Protein 3FNN (pdb70)

Sequence (227 aa):
EQVKLSVELIACSSFTPPADVEWSTDVEGAEALVEFAGRACYETFDKPNPRTASNAAYLRHIMEVGHTALLEHANATMYIRGISRSATHELVRHRHFSFSQLSQSEVVVPTLIDEDPQLRELFMHAMDESRFAFNELLNALEEKRKKQARQAARAVLPNATESRIVVSGNFRTWRHFIGMRASEHADVEIREVAVECLRKLQVAAPTVFGDFEIETLADGSQMATSP

InterPro domains:
  IPR003669 Thymidylate synthase ThyX [MF_01408] (7-238)
  IPR003669 Thymidylate synthase ThyX [PF02511] (30-225)
  IPR003669 Thymidylate synthase ThyX [PS51331] (7-233)
  IPR003669 Thymidylate synthase ThyX [PTHR34934] (28-231)
  IPR003669 Thymidylate synthase ThyX [TIGR02170] (29-230)
  IPR003669 Thymidylate synthase ThyX [cd20175] (28-220)
  IPR036098 Thymidylate synthase ThyX superfamily [G3DSA:3.30.70.3180] (137-250)
  IPR036098 Thymidylate synthase ThyX superfamily [SSF69796] (24-235)

CATH classification: 3.30.70.3180 (+2 more: 6.10.140.450, 6.10.140.440)

Foldseek 3Di:
DEDAKDKDWDDKFFDDDDPPQQADAPDTGLLVQLLVLVCVVVVCRPPPDPQCRHSLSVLLVCVVVVVCVSQQVIKIKMKMWLAFQVLVVVVVVLPQKDKDKDPAQYFHDDVVQVVDPVSVVVVVVVQVVLVVQLVVQLVVCVVPPNVVSNVVSCVSHDRGHMMIMMMMGTLSSLVVQLAVALAPPHDQRNNQVSVVVLVVVCVVPVSSSVQWDWDQDPVRGIGIHGD

B-factor: mean 47.68, std 13.96, range [21.96, 96.73]

Nearest PDB structures (foldseek):
  3fnn-assembly1_A  TM=1.004E+00  e=8.655E-49  Corynebacterium glutamicum
  2gq2-assembly1_D  TM=9.808E-01  e=3.100E-36  Mycobacterium tuberculosis H37Rv
  2gq2-assembly1_A  TM=9.613E-01  e=2.823E-35  Mycobacterium tuberculosis H37Rv
  2gq2-assembly1_B  TM=9.723E-01  e=2.571E-34  Mycobacterium tuberculosis H37Rv
  2gq2-assembly1_C  TM=9.669E-01  e=1.819E-33  Mycobacterium tuberculosis H37Rv

Secondary structure (DSSP, 8-st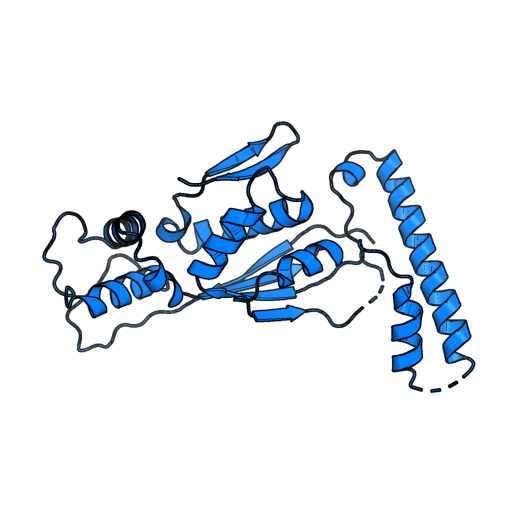ate):
-B---EEEEEEE------TTS----S--THHHHHHHHHHHHHT-SS---STT-SHHHHHHHHHHTT--GGGGG-EEEEEEEEEEHHHHHHHTT-TTSEEEE-----B---HHHHTSHHHHHHHHHHHHHHHHHHHHHHHHHHH---HHHHHHHGGG--TTBEEEEEEEEEHHHHHHHHHHHSSTTS-HHHHHHHHHHHHHHHHH-HHHHTT-EEEE-TTS-EEEE--

Structure (mmCIF, N/CA/C/O backbone):
data_3FNN
#
_entry.id   3FNN
#
_cell.length_a   95.806
_cell.length_b   95.806
_cell.length_c   64.637
_cell.angle_alpha   90.00
_cell.angle_beta   90.00
_cell.angle_gamma   90.00
#
_symmetry.space_group_name_H-M   'P 42 2 2'
#
loop_
_entity.id
_entity.type
_entity.pdbx_description
1 polymer 'Thymidylate synthase thyX'
2 non-polymer 'FLAVIN-ADENINE DINUCLEOTIDE'
3 water water
#
loop_
_atom_site.group_PDB
_atom_site.id
_atom_site.type_symbol
_atom_site.label_atom_id
_atom_site.label_alt_id
_atom_site.label_comp_id
_atom_site.label_asym_id
_atom_site.label_entity_id
_atom_site.label_seq_id
_atom_site.pdbx_PDB_ins_code
_atom_site.Cartn_x
_atom_site.Cartn_y
_atom_site.Cartn_z
_atom_site.occupancy
_atom_site.B_iso_or_equiv
_atom_site.auth_seq_id
_atom_site.auth_comp_id
_atom_site.auth_asym_id
_atom_site.auth_atom_id
_atom_site.pdbx_PDB_model_num
ATOM 1 N N . GLU A 1 9 ? 12.655 -0.058 13.621 1.00 46.35 3 GLU A N 1
ATOM 2 C CA . GLU A 1 9 ? 13.207 0.643 14.839 1.00 46.42 3 GLU A CA 1
ATOM 3 C C . GLU A 1 9 ? 14.353 1.620 14.542 1.00 44.30 3 GLU A C 1
ATOM 4 O O . GLU A 1 9 ? 15.390 1.250 13.971 1.00 44.19 3 GLU A O 1
ATOM 10 N N . GLN A 1 10 ? 14.167 2.860 14.968 1.00 42.58 4 GLN A N 1
ATOM 11 C CA . GLN A 1 10 ? 15.130 3.916 14.705 1.00 40.83 4 GLN A CA 1
ATOM 12 C C . GLN A 1 10 ? 16.285 3.914 15.715 1.00 40.45 4 GLN A C 1
ATOM 13 O O . GLN A 1 10 ? 16.055 3.873 16.928 1.00 40.17 4 GLN A O 1
ATOM 19 N N . VAL A 1 11 ? 17.519 3.930 15.196 1.00 39.41 5 VAL A N 1
ATOM 20 C CA . VAL A 1 11 ? 18.745 4.036 16.011 1.00 39.03 5 VAL A CA 1
ATOM 21 C C . VAL A 1 11 ? 19.551 5.277 15.606 1.00 39.00 5 VAL A C 1
ATOM 22 O O . VAL A 1 11 ? 19.418 5.780 14.493 1.00 38.54 5 VAL A O 1
ATOM 26 N N . LYS A 1 12 ? 20.335 5.791 16.545 1.00 39.42 6 LYS A N 1
ATOM 27 C CA . LYS A 1 12 ? 21.194 6.950 16.331 1.00 39.46 6 LYS A CA 1
ATOM 28 C C . LYS A 1 12 ? 22.655 6.501 16.261 1.00 38.49 6 LYS A C 1
ATOM 29 O O . LYS A 1 12 ? 23.027 5.438 16.789 1.00 37.62 6 LYS A O 1
ATOM 35 N N . LEU A 1 13 ? 23.469 7.346 15.644 1.00 37.23 7 LEU A N 1
ATOM 36 C CA . LEU A 1 13 ? 24.895 7.158 15.574 1.00 37.00 7 LEU A CA 1
ATOM 37 C C . LEU A 1 13 ? 25.549 6.950 16.942 1.00 36.84 7 LEU A C 1
ATOM 38 O O . LEU A 1 13 ? 25.296 7.677 17.874 1.00 36.79 7 LEU A O 1
ATOM 43 N N . SER A 1 14 ? 26.424 5.964 17.021 1.00 37.14 8 SER A N 1
ATOM 44 C CA . SER A 1 14 ? 27.252 5.750 18.181 1.00 37.80 8 SER A CA 1
ATOM 45 C C . SER A 1 14 ? 28.680 5.429 17.707 1.00 38.41 8 SER A C 1
ATOM 46 O O . SER A 1 14 ? 28.904 4.442 16.968 1.00 38.23 8 SER A O 1
ATOM 49 N N . VAL A 1 15 ? 29.634 6.254 18.140 1.00 38.84 9 VAL A N 1
ATOM 50 C CA . VAL A 1 15 ? 31.050 6.017 17.919 1.00 39.18 9 VAL A CA 1
ATOM 51 C C . VAL A 1 15 ? 31.784 5.789 19.251 1.00 40.64 9 VAL A C 1
ATOM 52 O O . VAL A 1 15 ? 31.754 6.641 20.167 1.00 41.55 9 VAL A O 1
ATOM 56 N N . GLU A 1 16 ? 32.481 4.669 19.341 1.00 40.54 10 GLU A N 1
ATOM 57 C CA . GLU A 1 16 ? 33.190 4.308 20.549 1.00 41.19 10 GLU A CA 1
ATOM 58 C C . GLU A 1 16 ? 34.652 3.977 20.159 1.00 40.59 10 GLU A C 1
ATO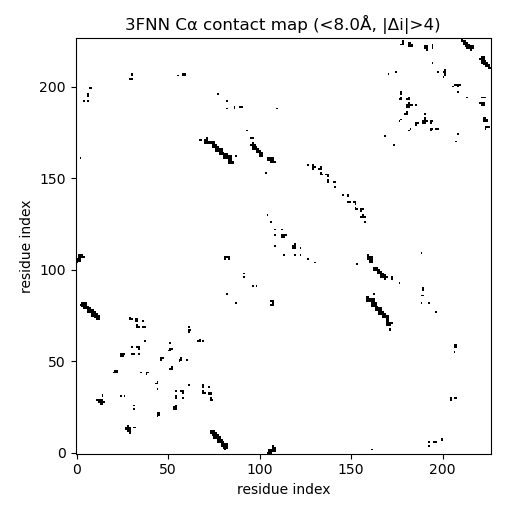M 59 O O . GLU A 1 16 ? 34.902 3.218 19.199 1.00 38.73 10 GLU A O 1
ATOM 65 N N . LEU A 1 17 ? 35.603 4.587 20.878 1.00 40.12 11 LEU A N 1
ATOM 66 C CA . LEU A 1 17 ? 37.031 4.321 20.696 1.00 39.47 11 LEU A CA 1
ATOM 67 C C . LEU A 1 17 ? 37.376 3.091 21.522 1.00 39.45 11 LEU A C 1
ATOM 68 O O . LEU A 1 17 ? 37.391 3.132 22.761 1.00 40.63 11 LEU A O 1
ATOM 73 N N . ILE A 1 18 ? 37.637 1.984 20.844 1.00 38.72 12 ILE A N 1
ATOM 74 C CA . ILE A 1 18 ? 37.854 0.714 21.503 1.00 37.02 12 ILE A CA 1
ATOM 75 C C . ILE A 1 18 ? 39.324 0.241 21.515 1.00 37.85 12 ILE A C 1
ATOM 76 O O . ILE A 1 18 ? 39.658 -0.748 22.205 1.00 37.00 12 ILE A O 1
ATOM 81 N N . ALA A 1 19 ? 40.192 0.928 20.764 1.00 36.97 13 ALA A N 1
ATOM 82 C CA . ALA A 1 19 ? 41.628 0.571 20.734 1.00 37.93 13 ALA A CA 1
ATOM 83 C C . ALA A 1 19 ? 42.541 1.713 20.360 1.00 38.94 13 ALA A C 1
ATOM 84 O O . ALA A 1 19 ? 42.199 2.618 19.601 1.00 36.60 13 ALA A O 1
ATOM 86 N N . CYS A 1 20 ? 43.732 1.641 20.914 1.00 43.01 14 CYS A N 1
ATOM 87 C CA . CYS A 1 20 ? 44.688 2.702 20.790 1.00 43.96 14 CYS A CA 1
ATOM 88 C C . CYS A 1 20 ? 46.072 2.118 20.960 1.00 43.51 14 CYS A C 1
ATOM 89 O O . CYS A 1 20 ? 46.217 0.970 21.386 1.00 44.01 14 CYS A O 1
ATOM 92 N N . SER A 1 21 ? 47.097 2.897 20.653 1.00 43.98 15 SER A N 1
ATOM 93 C CA . SER A 1 21 ? 48.472 2.392 20.771 1.00 44.15 15 SER A CA 1
ATOM 94 C C . SER A 1 21 ? 48.971 2.525 22.212 1.00 44.84 15 SER A C 1
ATOM 95 O O . SER A 1 21 ? 48.809 3.568 22.835 1.00 43.77 15 SER A O 1
ATOM 98 N N . SER A 1 22 ? 49.574 1.462 22.736 1.00 46.45 16 SER A N 1
ATOM 99 C CA . SER A 1 22 ? 50.302 1.555 23.995 1.00 48.10 16 SER A CA 1
ATOM 100 C C . SER A 1 22 ? 51.790 1.521 23.686 1.00 48.66 16 SER A C 1
ATOM 101 O O . SER A 1 22 ? 52.266 0.617 22.996 1.00 48.94 16 SER A O 1
ATOM 104 N N . PHE A 1 23 ? 52.512 2.501 24.220 1.00 49.07 17 PHE A N 1
ATOM 105 C CA . PHE A 1 23 ? 53.930 2.672 23.982 1.00 49.22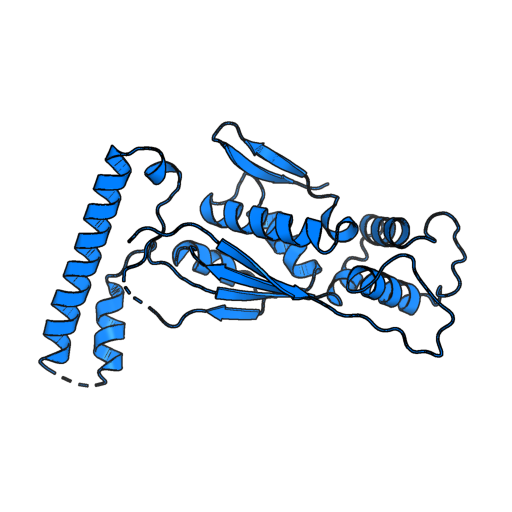 17 PHE A CA 1
ATOM 106 C C . PHE A 1 23 ? 54.807 2.341 25.198 1.00 49.96 17 PHE A C 1
ATOM 107 O O . PHE A 1 23 ? 54.564 2.842 26.306 1.00 49.73 17 PHE A O 1
ATOM 115 N N . THR A 1 24 ? 55.843 1.528 24.976 1.00 50.13 18 THR A N 1
ATOM 116 C CA . THR A 1 24 ? 56.949 1.422 25.922 1.00 50.48 18 THR A CA 1
ATOM 117 C C . THR A 1 24 ? 58.342 1.486 25.253 1.00 50.09 18 THR A C 1
ATOM 118 O O . THR A 1 24 ? 58.664 0.668 24.392 1.00 48.89 18 THR A O 1
ATOM 122 N N . PRO A 1 25 ? 59.183 2.454 25.692 1.00 50.34 19 PRO A N 1
ATOM 123 C CA . PRO A 1 25 ? 60.514 2.695 25.120 1.00 50.73 19 PRO A CA 1
ATOM 124 C C . PRO A 1 25 ? 61.450 1.530 25.390 1.00 51.37 19 PRO A C 1
ATOM 125 O O . PRO A 1 25 ? 61.286 0.847 26.400 1.00 51.12 19 PRO A O 1
ATOM 129 N N . PRO A 1 26 ? 62.433 1.295 24.502 1.00 52.12 20 PRO A N 1
ATOM 130 C CA . PRO A 1 26 ? 63.458 0.351 24.922 1.00 53.27 20 PRO A CA 1
ATOM 131 C C . PRO A 1 26 ? 64.234 0.975 26.094 1.00 54.64 20 PRO A C 1
ATOM 132 O O . PRO A 1 26 ? 64.549 2.179 26.063 1.00 54.20 20 PRO A O 1
ATOM 136 N N . ALA A 1 27 ? 64.515 0.162 27.111 1.00 56.58 21 ALA A N 1
ATOM 137 C CA . ALA A 1 27 ? 65.187 0.611 28.340 1.00 58.85 21 ALA A CA 1
ATOM 138 C C . ALA A 1 27 ? 66.537 1.273 28.072 1.00 60.04 21 ALA A C 1
ATOM 139 O O . ALA A 1 27 ? 66.949 2.177 28.809 1.00 60.35 21 ALA A O 1
ATOM 141 N N . ASP A 1 28 ? 67.210 0.819 27.012 1.00 61.54 22 ASP A N 1
ATOM 142 C CA . ASP A 1 28 ? 68.580 1.242 26.704 1.00 63.17 22 ASP A CA 1
ATOM 143 C C . ASP A 1 28 ? 68.662 2.517 25.855 1.00 64.14 22 ASP A C 1
ATOM 144 O O . ASP A 1 28 ? 69.718 2.813 25.271 1.00 64.81 22 ASP A O 1
ATOM 149 N N . VAL A 1 29 ? 67.555 3.259 25.782 1.00 64.89 23 VAL A N 1
ATOM 150 C CA . VAL A 1 29 ? 67.519 4.535 25.053 1.00 65.72 23 VAL A CA 1
ATOM 151 C C . VAL A 1 29 ? 67.382 5.682 26.057 1.00 66.5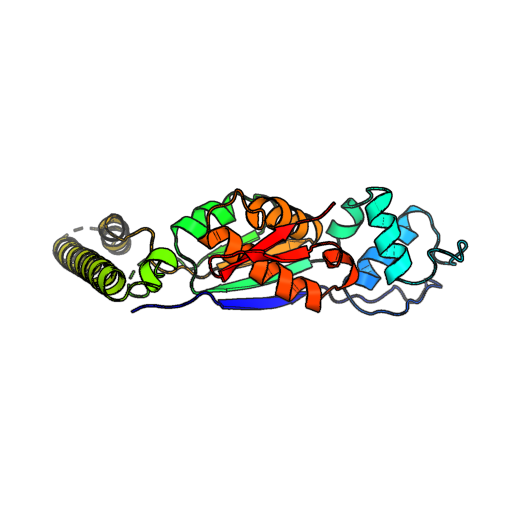4 23 VAL A C 1
ATOM 152 O O . VAL A 1 29 ? 66.398 5.743 26.806 1.00 66.67 23 VAL A O 1
ATOM 156 N N . GLU A 1 30 ? 68.378 6.571 26.082 1.00 67.24 24 GLU A N 1
ATOM 157 C CA . GLU A 1 30 ? 68.360 7.732 26.978 1.00 67.70 24 GLU A CA 1
ATOM 158 C C . GLU A 1 30 ? 67.391 8.809 26.463 1.00 67.36 24 GLU A C 1
ATOM 159 O O . GLU A 1 30 ? 67.794 9.806 25.836 1.00 67.30 24 GLU A O 1
ATOM 165 N N . TRP A 1 31 ? 66.106 8.576 26.737 1.00 66.98 25 TRP A N 1
ATOM 166 C CA . TRP A 1 31 ? 65.017 9.459 26.328 1.00 66.46 25 TRP A CA 1
ATOM 167 C C . TRP A 1 31 ? 63.777 9.227 27.198 1.00 66.75 25 TRP A C 1
ATOM 168 O O . TRP A 1 31 ? 63.437 8.089 27.546 1.00 66.61 25 TRP A O 1
ATOM 179 N N . SER A 1 32 ? 63.118 10.328 27.549 1.00 67.12 26 SER A N 1
ATOM 180 C CA . SER A 1 32 ? 61.868 10.312 28.298 1.00 67.33 26 SER A CA 1
ATOM 181 C C . SER A 1 32 ? 61.044 11.484 27.794 1.00 67.25 26 SER A C 1
ATOM 182 O O . SER A 1 32 ? 61.604 12.469 27.286 1.00 67.13 26 SER A O 1
ATOM 185 N N . THR A 1 33 ? 59.721 11.380 27.917 1.00 66.94 27 THR A N 1
ATOM 186 C CA . THR A 1 33 ? 58.846 12.476 27.507 1.00 66.48 27 THR A CA 1
ATOM 187 C C . THR A 1 33 ? 57.657 12.701 28.444 1.00 66.39 27 THR A C 1
ATOM 188 O O . THR A 1 33 ? 57.300 11.834 29.264 1.00 66.09 27 THR A O 1
ATOM 192 N N . ASP A 1 34 ? 57.055 13.879 28.301 1.00 65.96 28 ASP A N 1
ATOM 193 C CA . ASP A 1 34 ? 56.017 14.361 29.205 1.00 65.70 28 ASP A CA 1
ATOM 194 C C . ASP A 1 34 ? 54.626 13.767 28.932 1.00 64.99 28 ASP A C 1
ATOM 195 O O . ASP A 1 34 ? 53.625 14.279 29.437 1.00 64.96 28 ASP A O 1
ATOM 200 N N . VAL A 1 35 ? 54.569 12.691 28.142 1.00 63.99 29 VAL A N 1
ATOM 201 C CA . VAL A 1 35 ? 53.296 12.070 27.775 1.00 62.65 29 VAL A CA 1
ATOM 202 C C . VAL A 1 35 ? 53.468 10.568 27.556 1.00 61.81 29 VAL A C 1
ATOM 203 O O . VAL A 1 35 ? 54.588 10.073 27.419 1.00 61.78 29 VAL A O 1
ATOM 207 N N . GLU A 1 36 ? 52.345 9.860 27.561 1.00 60.55 30 GLU A N 1
ATOM 208 C CA . GLU A 1 36 ? 52.297 8.420 27.438 1.00 59.59 30 GLU A CA 1
ATOM 209 C C . GLU A 1 36 ? 51.650 8.017 26.097 1.00 57.87 30 GLU A C 1
ATOM 210 O O . GLU A 1 36 ? 50.994 8.837 25.451 1.00 58.08 30 GLU A O 1
ATOM 216 N N . GLY A 1 37 ? 51.839 6.762 25.693 1.00 55.51 31 GLY A N 1
ATOM 217 C CA . GLY A 1 37 ? 51.118 6.173 24.563 1.00 53.36 31 GLY A CA 1
ATOM 218 C C . GLY A 1 37 ? 51.392 6.754 23.183 1.00 52.00 31 GLY A C 1
ATOM 219 O O . GLY A 1 37 ? 52.522 7.152 22.864 1.00 52.02 31 GLY A O 1
ATOM 220 N N . ALA A 1 38 ? 50.333 6.820 22.377 1.00 50.34 32 ALA A N 1
ATOM 221 C CA . ALA A 1 38 ? 50.406 7.149 20.951 1.00 48.61 32 ALA A CA 1
ATOM 222 C C . ALA A 1 38 ? 51.287 8.359 20.635 1.00 47.56 32 ALA A C 1
ATOM 223 O O . ALA A 1 38 ? 52.139 8.296 19.755 1.00 47.40 32 ALA A O 1
ATOM 225 N N . GLU A 1 39 ? 51.089 9.454 21.359 1.00 46.35 33 GLU A N 1
ATOM 226 C CA . GLU A 1 39 ? 51.849 10.685 21.088 1.00 45.01 33 GLU A CA 1
ATOM 227 C C . GLU A 1 39 ? 53.339 10.613 21.461 1.00 43.54 33 GLU A C 1
ATOM 228 O O . GLU A 1 39 ? 54.166 11.236 20.803 1.00 43.06 33 GLU A O 1
ATOM 234 N N . ALA A 1 40 ? 53.663 9.828 22.485 1.00 42.52 34 ALA A N 1
ATOM 235 C CA . ALA A 1 40 ? 55.054 9.479 22.838 1.00 41.45 34 ALA A CA 1
ATOM 236 C C . ALA A 1 40 ? 55.694 8.582 21.757 1.00 40.26 34 ALA A C 1
ATOM 237 O O . ALA A 1 40 ? 56.886 8.724 21.412 1.00 39.57 34 ALA A O 1
ATOM 239 N N . LEU A 1 41 ? 54.904 7.642 21.243 1.00 38.83 35 LEU A N 1
ATOM 240 C CA . LEU A 1 41 ? 55.341 6.796 20.122 1.00 37.80 35 LEU A CA 1
ATOM 241 C C . LEU A 1 41 ? 55.725 7.651 18.910 1.00 38.14 35 LEU A C 1
ATOM 242 O O . LEU A 1 41 ? 56.813 7.495 18.344 1.00 37.32 35 LEU A O 1
ATOM 247 N N . VAL A 1 42 ? 54.836 8.576 18.536 1.00 38.52 36 VAL A N 1
ATOM 248 C CA . VAL A 1 42 ? 55.071 9.421 17.382 1.00 40.05 36 VAL A CA 1
ATOM 249 C C . VAL A 1 42 ? 56.383 10.222 17.561 1.00 41.02 36 VAL A C 1
ATOM 250 O O . VAL A 1 42 ? 57.190 10.330 16.622 1.00 40.77 36 VAL A O 1
ATOM 254 N N . GLU A 1 43 ? 56.581 10.779 18.757 1.00 41.74 37 GLU A N 1
ATOM 255 C CA . GLU A 1 43 ? 57.801 11.524 19.062 1.00 42.87 37 GLU A CA 1
ATOM 256 C C . GLU A 1 43 ? 59.029 10.623 18.984 1.00 41.86 37 GLU A C 1
ATOM 257 O O . GLU A 1 43 ? 60.020 10.991 18.372 1.00 42.75 37 GLU A O 1
ATOM 263 N N . PHE A 1 44 ? 58.945 9.442 19.588 1.00 41.36 38 PHE A N 1
ATOM 264 C CA . PHE A 1 44 ? 60.005 8.454 19.501 1.00 41.92 38 PHE A CA 1
ATOM 265 C C . PHE A 1 44 ? 60.419 8.155 18.048 1.00 42.33 38 PHE A C 1
ATOM 266 O O . PHE A 1 44 ? 61.614 8.210 17.730 1.00 42.24 38 PHE A O 1
ATOM 274 N N . ALA A 1 45 ? 59.441 7.820 17.193 1.00 41.67 39 ALA A N 1
ATOM 275 C CA . ALA A 1 45 ? 59.698 7.583 15.765 1.00 41.90 39 ALA A CA 1
ATOM 276 C C . ALA A 1 45 ? 60.393 8.774 15.088 1.00 42.09 39 ALA A C 1
ATOM 277 O O . ALA A 1 45 ? 61.303 8.576 14.311 1.00 41.69 39 ALA A O 1
ATOM 279 N N . GLY A 1 46 ? 59.965 10.004 15.389 1.00 42.80 40 GLY A N 1
ATOM 280 C CA . GLY A 1 46 ? 60.670 11.213 14.900 1.00 43.76 40 GLY A CA 1
ATOM 281 C C . GLY A 1 46 ? 62.132 11.319 15.340 1.00 44.96 40 GLY A C 1
ATOM 282 O O . GLY A 1 46 ? 63.027 11.523 14.516 1.00 44.83 40 GLY A O 1
ATOM 283 N N . ARG A 1 47 ? 62.376 11.173 16.643 1.00 45.79 41 ARG A N 1
ATOM 284 C CA . ARG A 1 47 ? 63.735 11.219 17.165 1.00 47.45 41 ARG A CA 1
ATOM 285 C C . ARG A 1 47 ? 64.599 10.068 16.658 1.00 47.43 41 ARG A C 1
ATOM 286 O O . ARG A 1 47 ? 65.808 10.231 16.487 1.00 46.86 41 ARG A O 1
ATOM 294 N N . ALA A 1 48 ? 63.966 8.920 16.388 1.00 47.50 42 ALA A N 1
ATOM 295 C CA . ALA A 1 48 ? 64.673 7.766 15.832 1.00 47.52 42 ALA A CA 1
ATOM 296 C C . ALA A 1 48 ? 65.250 8.055 14.434 1.00 47.62 42 ALA A C 1
ATOM 297 O O . ALA A 1 48 ? 66.282 7.498 14.067 1.00 47.10 42 ALA A O 1
ATOM 299 N N . CYS A 1 49 ? 64.592 8.943 13.685 1.00 48.24 43 CYS A N 1
ATOM 300 C CA . CYS A 1 49 ? 65.037 9.317 12.346 1.00 50.17 43 CYS A CA 1
ATOM 301 C C . CYS A 1 49 ? 66.333 10.102 12.352 1.00 51.05 43 CYS A C 1
ATOM 302 O O . CYS A 1 49 ? 67.195 9.889 11.499 1.00 51.24 43 CYS A O 1
ATOM 305 N N . TYR A 1 50 ? 66.458 11.008 13.315 1.00 52.42 44 TYR A N 1
ATOM 306 C CA . TYR A 1 50 ? 67.561 11.953 13.346 1.00 54.16 44 TYR A CA 1
ATOM 307 C C . TYR A 1 50 ? 68.504 11.779 14.527 1.00 55.26 44 TYR A C 1
ATOM 308 O O . TYR A 1 50 ? 69.482 12.511 14.645 1.00 55.91 44 TYR A O 1
ATOM 317 N N . GLU A 1 51 ? 68.231 10.777 15.367 1.00 56.56 45 GLU A N 1
ATOM 318 C CA . GLU A 1 51 ? 69.012 10.517 16.578 1.00 57.74 45 GLU A CA 1
ATOM 319 C C . GLU A 1 51 ? 69.055 11.738 17.503 1.00 58.55 45 GLU A C 1
ATOM 320 O O . GLU A 1 51 ? 70.135 12.208 17.899 1.00 58.68 45 GLU A O 1
ATOM 326 N N . THR A 1 52 ? 67.870 12.250 17.829 1.00 59.22 46 THR A N 1
ATOM 327 C CA . THR A 1 52 ? 67.724 13.432 18.681 1.00 60.05 46 THR A CA 1
ATOM 328 C C . THR A 1 52 ? 67.071 13.059 20.022 1.00 61.20 46 THR A C 1
ATOM 329 O O . THR A 1 52 ? 66.281 13.833 20.580 1.00 61.23 46 THR A O 1
ATOM 333 N N . PHE A 1 53 ? 67.405 11.878 20.538 1.00 62.74 47 PHE A N 1
ATOM 334 C CA . PHE A 1 53 ? 66.837 11.419 21.799 1.00 65.04 47 PHE A CA 1
ATOM 335 C C . PHE A 1 53 ? 67.259 12.332 22.952 1.00 67.00 47 PHE A C 1
ATOM 336 O O . PHE A 1 53 ? 66.449 12.649 23.826 1.00 67.25 47 PHE A O 1
ATOM 344 N N . ASP A 1 54 ? 68.522 12.765 22.928 1.00 69.41 48 ASP A N 1
ATOM 345 C CA . ASP A 1 54 ? 68.951 13.956 23.666 1.00 71.65 48 ASP A CA 1
ATOM 346 C C . ASP A 1 54 ? 68.326 15.128 22.929 1.00 72.89 48 ASP A C 1
ATOM 347 O O . ASP A 1 54 ? 68.455 15.228 21.709 1.00 73.68 48 ASP A O 1
ATOM 352 N N . LYS A 1 55 ? 67.634 16.007 23.637 1.00 74.19 49 LYS A N 1
ATOM 353 C CA . LYS A 1 55 ? 66.802 16.995 22.945 1.00 75.21 49 LYS A CA 1
ATOM 354 C C . LYS A 1 55 ? 67.535 18.333 22.739 1.00 75.97 49 LYS A C 1
ATOM 355 O O . LYS A 1 55 ? 67.454 19.228 23.587 1.00 75.99 49 LYS A O 1
ATOM 361 N N . PRO A 1 56 ? 68.222 18.479 21.580 1.00 76.72 50 PRO A N 1
ATOM 362 C CA . PRO A 1 56 ? 69.188 19.564 21.373 1.00 77.33 50 PRO A CA 1
ATOM 363 C C . PRO A 1 56 ? 68.526 20.920 21.130 1.00 77.99 50 PRO A C 1
ATOM 364 O O . PRO A 1 56 ? 69.146 21.965 21.372 1.00 78.20 50 PRO A O 1
ATOM 368 N N . ASN A 1 57 ? 67.279 20.896 20.665 1.00 78.47 51 ASN A N 1
ATOM 369 C CA . ASN A 1 57 ? 66.526 22.118 20.417 1.00 79.09 51 ASN A CA 1
ATOM 370 C C . ASN A 1 57 ? 65.569 22.433 21.574 1.00 79.31 51 ASN A C 1
ATOM 371 O O . ASN A 1 57 ? 64.670 21.637 21.870 1.00 79.40 51 ASN A O 1
ATOM 376 N N . PRO A 1 58 ? 65.765 23.596 22.238 1.00 79.49 52 PRO A N 1
ATOM 377 C CA . PRO A 1 58 ? 64.925 23.957 23.389 1.00 79.43 52 PRO A CA 1
ATOM 378 C C . PRO A 1 58 ? 63.475 24.265 22.981 1.00 79.08 52 PRO A C 1
ATOM 379 O O . PRO A 1 58 ? 62.553 24.113 23.791 1.00 79.08 52 PRO A O 1
ATOM 383 N N . ARG A 1 59 ? 63.288 24.685 21.732 1.00 78.54 53 ARG A N 1
ATOM 384 C CA . ARG A 1 59 ? 61.958 24.975 21.198 1.00 78.33 53 ARG A CA 1
ATOM 385 C C . ARG A 1 59 ? 61.077 23.706 21.128 1.00 77.56 53 ARG A C 1
ATOM 386 O O . ARG A 1 59 ? 59.931 23.699 21.614 1.00 77.74 53 ARG A O 1
ATOM 394 N N . THR A 1 60 ? 61.624 22.638 20.547 1.00 76.04 54 THR A N 1
ATOM 395 C CA . THR A 1 60 ? 60.853 21.416 20.306 1.00 74.72 54 THR A CA 1
ATOM 396 C C . THR A 1 60 ? 61.228 20.271 21.263 1.00 73.82 54 THR A C 1
ATOM 397 O O . THR A 1 60 ? 61.262 19.101 20.874 1.00 73.75 54 THR A O 1
ATOM 401 N N . ALA A 1 61 ? 61.493 20.622 22.520 1.00 72.64 55 ALA A N 1
ATOM 402 C CA . ALA A 1 61 ? 61.908 19.652 23.527 1.00 71.19 55 ALA A CA 1
ATOM 403 C C . ALA A 1 61 ? 60.732 18.851 24.107 1.00 70.22 55 ALA A C 1
ATOM 404 O O . ALA A 1 61 ? 60.837 17.629 24.260 1.00 70.89 55 ALA A O 1
ATOM 406 N N . SER A 1 62 ? 59.621 19.531 24.412 1.00 68.35 56 SER A N 1
ATOM 407 C CA . SER A 1 62 ? 58.387 18.875 24.900 1.00 66.65 56 SER A CA 1
ATOM 408 C C . SER A 1 62 ? 57.632 18.121 23.781 1.00 65.14 56 SER A C 1
ATOM 409 O O . SER A 1 62 ? 57.731 18.498 22.609 1.00 64.64 56 SER A O 1
ATOM 412 N N . ASN A 1 63 ? 56.865 17.087 24.159 1.00 63.50 57 ASN A N 1
ATOM 413 C CA . ASN A 1 63 ? 56.037 16.301 23.204 1.00 61.77 57 ASN A CA 1
ATOM 414 C C . ASN A 1 63 ? 55.113 17.140 22.325 1.00 60.65 57 ASN A C 1
ATOM 415 O O . ASN A 1 63 ? 55.140 17.027 21.093 1.00 60.14 57 ASN A O 1
ATOM 420 N N . ALA A 1 64 ? 54.302 17.978 22.972 1.00 59.53 58 ALA A N 1
ATOM 421 C CA . ALA A 1 64 ? 53.324 18.814 22.290 1.00 58.73 58 ALA A CA 1
ATOM 422 C C . ALA A 1 64 ? 53.989 19.719 21.273 1.00 58.29 58 ALA A C 1
ATOM 423 O O . ALA A 1 64 ? 53.505 19.859 20.135 1.00 57.99 58 ALA A O 1
ATOM 425 N N . ALA A 1 65 ? 55.096 20.336 21.690 1.00 57.53 59 ALA A N 1
ATOM 426 C CA . ALA A 1 65 ? 55.892 21.193 20.816 1.00 56.80 59 ALA A CA 1
ATOM 427 C C . ALA A 1 65 ? 56.570 20.383 19.715 1.00 56.40 59 ALA A C 1
ATOM 428 O O . ALA A 1 65 ? 56.632 20.823 18.551 1.00 56.31 59 ALA A O 1
ATOM 430 N N . TYR A 1 66 ? 57.088 19.210 20.079 1.00 55.92 60 TYR A N 1
ATOM 431 C CA . TYR A 1 66 ? 57.713 18.325 19.094 1.00 56.34 60 TYR A CA 1
ATOM 432 C C . TYR A 1 66 ? 56.726 17.913 17.974 1.00 56.04 60 TYR A C 1
ATOM 433 O O . TYR A 1 66 ? 57.006 18.103 16.783 1.00 55.13 60 TYR A O 1
ATOM 442 N N . LEU A 1 67 ? 55.560 17.399 18.377 1.00 56.14 61 LEU A N 1
ATOM 443 C CA . LEU A 1 67 ? 54.505 16.982 17.431 1.00 56.06 61 LEU A CA 1
ATOM 444 C C . LEU A 1 67 ? 53.993 18.122 16.564 1.00 56.12 61 LEU A C 1
ATOM 445 O O . LEU A 1 67 ? 53.682 17.916 15.396 1.00 56.04 61 LEU A O 1
ATOM 450 N N . ARG A 1 68 ? 53.932 19.327 17.129 1.00 56.68 62 ARG A N 1
ATOM 451 C CA . ARG A 1 68 ? 53.472 20.514 16.397 1.00 57.27 62 ARG A CA 1
ATOM 452 C C . ARG A 1 68 ? 54.440 20.892 15.247 1.00 56.42 62 ARG A C 1
ATOM 453 O O . ARG A 1 68 ? 54.023 21.387 14.192 1.00 56.16 62 ARG A O 1
ATOM 461 N N . HIS A 1 69 ? 55.724 20.624 15.463 1.00 56.04 63 HIS A N 1
ATOM 462 C CA . HIS A 1 69 ? 56.770 20.869 14.480 1.00 55.74 63 HIS A CA 1
ATOM 463 C C . HIS A 1 69 ? 56.732 19.851 13.326 1.00 55.57 63 HIS A C 1
ATOM 464 O O . HIS A 1 69 ? 56.808 20.221 12.143 1.00 54.85 63 HIS A O 1
ATOM 471 N N . ILE A 1 70 ? 56.639 18.569 13.686 1.00 55.69 64 ILE A N 1
ATOM 472 C CA . ILE A 1 70 ? 56.365 17.475 12.736 1.00 55.36 64 ILE A CA 1
ATOM 473 C C . ILE A 1 70 ? 55.309 17.875 11.724 1.00 55.29 64 ILE A C 1
ATOM 474 O O . ILE A 1 70 ? 55.487 17.671 10.514 1.00 55.48 64 ILE A O 1
ATOM 479 N N . MET A 1 71 ? 54.233 18.475 12.222 1.00 55.48 65 MET A N 1
ATOM 480 C CA . MET A 1 71 ? 53.133 18.940 11.379 1.00 56.41 65 MET A CA 1
ATOM 481 C C . MET A 1 71 ? 53.554 19.984 10.344 1.00 56.41 65 MET A C 1
ATOM 482 O O . MET A 1 71 ? 53.279 19.827 9.149 1.00 55.66 65 MET A O 1
ATOM 487 N N . GLU A 1 72 ? 54.219 21.049 10.806 1.00 57.01 66 GLU A N 1
ATOM 488 C CA . GLU A 1 72 ? 54.553 22.175 9.922 1.00 57.57 66 GLU A CA 1
ATOM 489 C C . GLU A 1 72 ? 55.560 21.758 8.864 1.00 56.36 66 GLU A C 1
ATOM 490 O O . GLU A 1 72 ? 55.398 22.070 7.679 1.00 56.58 66 GLU A O 1
ATOM 496 N N . VAL A 1 73 ? 56.555 20.989 9.285 1.00 55.39 67 VAL A N 1
ATOM 497 C CA . VAL A 1 73 ? 57.577 20.492 8.370 1.00 54.70 67 VAL A CA 1
ATOM 498 C C . VAL A 1 73 ? 57.058 19.365 7.440 1.00 53.50 67 VAL A C 1
ATOM 499 O O . VAL A 1 73 ? 57.763 18.930 6.523 1.00 54.17 67 VAL A O 1
ATOM 503 N N . GLY A 1 74 ? 55.814 18.926 7.671 1.00 52.07 68 GLY A N 1
ATOM 504 C CA . GLY A 1 74 ? 55.122 17.955 6.800 1.00 49.50 68 GLY A CA 1
ATOM 505 C C . GLY A 1 74 ? 55.641 16.525 6.894 1.00 47.86 68 GLY A C 1
ATOM 506 O O . GLY A 1 74 ? 55.661 15.791 5.902 1.00 47.83 68 GLY A O 1
ATOM 507 N N . HIS A 1 75 ? 56.077 16.123 8.082 1.00 45.82 69 HIS A N 1
ATOM 508 C CA . HIS A 1 75 ? 56.597 14.762 8.262 1.00 43.95 69 HIS A CA 1
ATOM 509 C C . HIS A 1 75 ? 55.358 14.241 8.977 1.00 42.41 69 HIS A C 1
ATOM 510 O O . HIS A 1 75 ? 55.220 14.346 10.190 1.00 42.09 69 HIS A O 1
ATOM 517 N N . THR A 1 76 ? 54.435 13.711 8.178 1.00 41.10 70 THR A N 1
ATOM 518 C CA . THR A 1 76 ? 53.140 13.266 8.669 1.00 39.98 70 THR A CA 1
ATOM 519 C C . THR A 1 76 ? 53.256 11.734 8.657 1.00 38.52 70 THR A C 1
ATOM 520 O O . THR A 1 76 ? 52.539 11.066 9.391 1.00 38.98 70 THR A O 1
ATOM 524 N N . ALA A 1 77 ? 54.193 11.193 7.862 1.00 36.24 71 ALA A N 1
ATOM 525 C CA . ALA A 1 77 ? 54.537 9.764 7.907 1.00 34.23 71 ALA A CA 1
ATOM 526 C C . ALA A 1 77 ? 54.806 9.249 9.336 1.00 33.35 71 ALA A C 1
ATOM 527 O O . ALA A 1 77 ? 54.506 8.077 9.646 1.00 32.49 71 ALA A O 1
ATOM 529 N N . LEU A 1 78 ? 55.361 10.108 10.199 1.00 31.99 72 LEU A N 1
ATOM 530 C CA . LEU A 1 78 ? 55.526 9.764 11.622 1.00 31.82 72 LEU A CA 1
ATOM 531 C C . LEU A 1 78 ? 54.213 9.403 12.294 1.00 30.87 72 LEU A C 1
ATOM 532 O O . LEU A 1 78 ? 54.196 8.615 13.204 1.00 30.34 72 LEU A O 1
ATOM 537 N N . LEU A 1 79 ? 53.114 9.961 11.811 1.00 31.80 73 LEU A N 1
ATOM 538 C CA . LEU A 1 79 ? 51.780 9.680 12.374 1.00 32.23 73 LEU A CA 1
ATOM 539 C C . LEU A 1 79 ? 51.308 8.267 12.114 1.00 32.31 73 LEU A C 1
ATOM 540 O O . LEU A 1 79 ? 50.430 7.764 12.822 1.00 34.25 73 LEU A O 1
ATOM 545 N N . GLU A 1 80 ? 51.877 7.625 11.104 1.00 31.85 74 GLU A N 1
ATOM 546 C CA . GLU A 1 80 ? 51.487 6.251 10.739 1.00 31.31 74 GLU A CA 1
ATOM 547 C C . GLU A 1 80 ? 51.780 5.189 11.786 1.00 30.89 74 GLU A C 1
ATOM 548 O O . GLU A 1 80 ? 51.229 4.113 11.718 1.00 31.11 74 GLU A O 1
ATOM 554 N N . HIS A 1 81 ? 52.631 5.477 12.758 1.00 31.05 75 HIS A N 1
ATOM 555 C CA . HIS A 1 81 ? 52.944 4.458 13.766 1.00 32.02 75 HIS A CA 1
ATOM 556 C C . HIS A 1 81 ? 51.868 4.307 14.840 1.00 32.55 75 HIS A C 1
ATOM 557 O O . HIS A 1 81 ? 51.751 3.255 15.465 1.00 33.30 75 HIS A O 1
ATOM 564 N N . ALA A 1 82 ? 51.088 5.365 15.032 1.00 32.59 76 ALA A N 1
ATOM 565 C CA . ALA A 1 82 ? 50.024 5.372 16.014 1.00 33.38 76 ALA A CA 1
ATOM 566 C C . ALA A 1 82 ? 48.713 4.899 15.399 1.00 33.19 76 ALA A C 1
ATOM 567 O O . ALA A 1 82 ? 48.352 5.304 14.299 1.00 33.90 76 ALA A O 1
ATOM 569 N N . ASN A 1 83 ? 47.998 4.063 16.147 1.00 33.60 77 ASN A N 1
ATOM 570 C CA . ASN A 1 83 ? 46.759 3.451 15.681 1.00 33.93 77 ASN A CA 1
ATOM 571 C C . ASN A 1 83 ? 45.546 3.691 16.571 1.00 33.25 77 ASN A C 1
ATOM 572 O O . ASN A 1 83 ? 45.694 3.899 17.762 1.00 32.98 77 ASN A O 1
ATOM 577 N N . ALA A 1 84 ? 44.357 3.697 15.960 1.00 32.47 78 ALA A N 1
ATOM 578 C CA . ALA A 1 84 ? 43.063 3.849 16.663 1.00 31.70 78 ALA A CA 1
ATO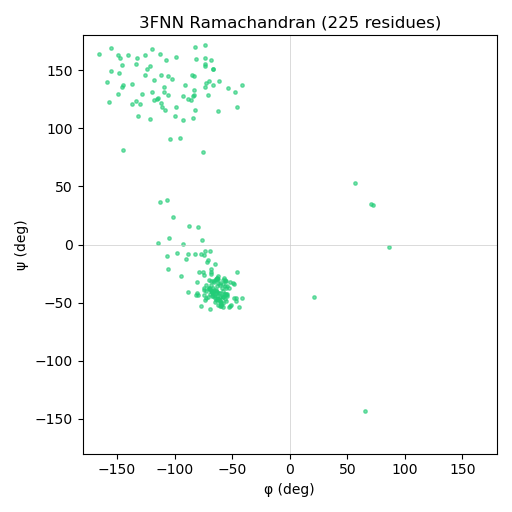M 579 C C . ALA A 1 84 ? 42.003 2.995 15.966 1.00 31.69 78 ALA A C 1
ATOM 580 O O . ALA A 1 84 ? 41.942 2.960 14.719 1.00 31.06 78 ALA A O 1
ATOM 582 N N . THR A 1 85 ? 41.196 2.313 16.778 1.00 31.45 79 THR A N 1
ATOM 583 C CA . THR A 1 85 ? 40.080 1.504 16.345 1.00 31.08 79 THR A CA 1
ATOM 584 C C . THR A 1 85 ? 38.762 2.049 16.903 1.00 32.88 79 THR A C 1
ATOM 585 O O . THR A 1 85 ? 38.612 2.219 18.142 1.00 31.69 79 THR A O 1
ATOM 589 N N . MET A 1 86 ? 37.819 2.324 15.991 1.00 32.89 80 MET A N 1
ATOM 590 C CA . MET A 1 86 ? 36.461 2.715 16.364 1.00 33.60 80 MET A CA 1
ATOM 591 C C . MET A 1 86 ? 35.496 1.600 16.137 1.00 33.48 80 MET A C 1
ATOM 592 O O . MET A 1 86 ? 35.615 0.872 15.175 1.00 34.54 80 MET A O 1
ATOM 597 N N . TYR A 1 87 ? 34.503 1.506 17.020 1.00 34.13 81 TYR A N 1
ATOM 598 C CA . TYR A 1 87 ? 33.336 0.668 16.809 1.00 33.96 81 TYR A CA 1
ATOM 599 C C . TYR A 1 87 ? 32.183 1.619 16.531 1.00 33.52 81 TYR A C 1
ATOM 600 O O . TYR A 1 87 ? 31.824 2.433 17.387 1.00 33.86 81 TYR A O 1
ATOM 609 N N . ILE A 1 88 ? 31.637 1.541 15.316 1.00 32.31 82 ILE A N 1
ATOM 610 C CA . ILE A 1 88 ? 30.598 2.457 14.886 1.00 31.32 82 ILE A CA 1
ATOM 611 C C . ILE A 1 88 ? 29.277 1.708 14.671 1.00 32.16 82 ILE A C 1
ATOM 612 O O . ILE A 1 88 ? 29.229 0.702 13.983 1.00 31.49 82 ILE A O 1
ATOM 617 N N . ARG A 1 89 ? 28.229 2.204 15.334 1.00 32.68 83 ARG A N 1
ATOM 618 C CA . ARG A 1 89 ? 26.884 1.691 15.230 1.00 33.07 83 ARG A CA 1
ATOM 619 C C . ARG A 1 89 ? 26.012 2.852 14.866 1.00 32.09 83 ARG A C 1
ATOM 620 O O . ARG A 1 89 ? 26.427 3.986 15.001 1.00 32.81 83 ARG A O 1
ATOM 628 N N . GLY A 1 90 ? 24.812 2.576 14.379 1.00 31.35 84 GLY A N 1
ATOM 629 C CA . GLY A 1 90 ? 23.881 3.639 14.039 1.00 31.12 84 GLY A CA 1
ATOM 630 C C . GLY A 1 90 ? 24.347 4.393 12.822 1.00 31.23 84 GLY A C 1
ATOM 631 O O . GLY A 1 90 ? 24.130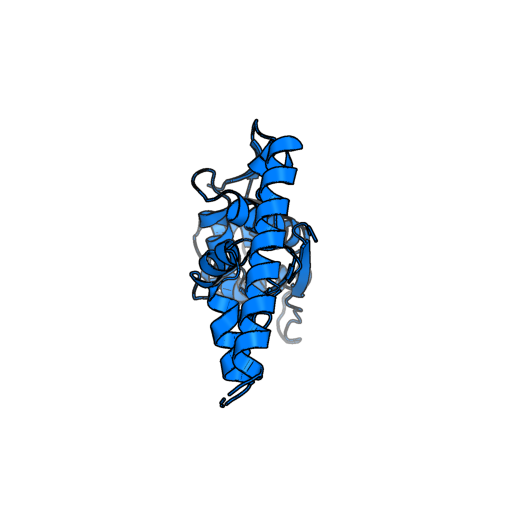 5.600 12.706 1.00 31.18 84 GLY A O 1
ATOM 632 N N . ILE A 1 91 ? 24.973 3.661 11.901 1.00 30.72 85 ILE A N 1
ATOM 633 C CA . ILE A 1 91 ? 25.451 4.237 10.638 1.00 29.67 85 ILE A CA 1
ATOM 634 C C . ILE A 1 91 ? 24.738 3.511 9.513 1.00 28.72 85 ILE A C 1
ATOM 635 O O . ILE A 1 91 ? 24.648 2.318 9.526 1.00 29.20 85 ILE A O 1
ATOM 640 N N . SER A 1 92 ? 24.180 4.235 8.567 1.00 29.39 86 SER A N 1
ATOM 641 C CA . SER A 1 92 ? 23.475 3.586 7.465 1.00 29.21 86 SER A CA 1
ATOM 642 C C . SER A 1 92 ? 24.463 2.816 6.553 1.00 30.89 86 SER A C 1
ATOM 643 O O . SER A 1 92 ? 25.701 3.063 6.592 1.00 29.95 86 SER A O 1
ATOM 646 N N . ARG A 1 93 ? 23.925 1.846 5.809 1.00 30.57 87 ARG A N 1
ATOM 647 C CA . ARG A 1 93 ? 24.656 1.190 4.746 1.00 32.25 87 ARG A CA 1
ATOM 648 C C . ARG A 1 93 ? 25.197 2.149 3.700 1.00 32.98 87 ARG A C 1
ATOM 649 O O . ARG A 1 93 ? 26.283 1.921 3.184 1.00 32.91 87 ARG A O 1
ATOM 657 N N . SER A 1 94 ? 24.467 3.221 3.373 1.00 33.40 88 SER A N 1
ATOM 658 C CA . SER A 1 94 ? 24.993 4.154 2.369 1.00 34.06 88 SER A CA 1
ATOM 659 C C . SER A 1 94 ? 26.208 4.925 2.873 1.00 33.21 88 SER A C 1
ATOM 660 O O . SER A 1 94 ? 27.120 5.201 2.099 1.00 34.45 88 SER A O 1
ATOM 663 N N . ALA A 1 95 ? 26.230 5.257 4.161 1.00 32.08 89 ALA A N 1
ATOM 664 C CA . ALA A 1 95 ? 27.363 5.968 4.752 1.00 31.44 89 ALA A CA 1
ATOM 665 C C . ALA A 1 95 ? 28.552 5.020 4.931 1.00 31.74 89 ALA A C 1
ATOM 666 O O . ALA A 1 95 ? 29.704 5.397 4.711 1.00 31.64 89 ALA A O 1
ATOM 668 N N . THR A 1 96 ? 28.266 3.787 5.329 1.00 31.45 90 THR A N 1
ATOM 669 C CA . THR A 1 96 ? 29.276 2.747 5.322 1.00 33.23 90 THR A CA 1
ATOM 670 C C . THR A 1 96 ? 29.900 2.488 3.935 1.00 32.86 90 THR A C 1
ATOM 671 O O . THR A 1 96 ? 31.100 2.323 3.854 1.00 34.13 90 THR A O 1
ATOM 675 N N . HIS A 1 97 ? 29.105 2.504 2.859 1.00 32.66 91 HIS A N 1
ATOM 676 C CA . HIS A 1 97 ? 29.658 2.434 1.495 1.00 34.17 91 HIS A CA 1
ATOM 677 C C . HIS A 1 97 ? 30.686 3.547 1.224 1.00 33.61 91 HIS A C 1
ATOM 678 O O . HIS A 1 97 ? 31.668 3.310 0.556 1.00 33.45 91 HIS A O 1
ATOM 685 N N . GLU A 1 98 ? 30.440 4.754 1.761 1.00 34.51 92 GLU A N 1
ATOM 686 C CA . GLU A 1 98 ? 31.358 5.898 1.614 1.00 34.33 92 GLU A CA 1
ATOM 687 C C . GLU A 1 98 ? 32.603 5.701 2.476 1.00 33.67 92 GLU A C 1
ATOM 688 O O . GLU A 1 98 ? 33.723 6.006 2.077 1.00 33.11 92 GLU A O 1
ATOM 694 N N . LEU A 1 99 ? 32.386 5.172 3.670 1.00 32.77 93 LEU A N 1
ATOM 695 C CA . LEU A 1 99 ? 33.458 4.979 4.618 1.00 31.54 93 LEU A CA 1
ATOM 696 C C . LEU A 1 99 ? 34.474 3.966 4.089 1.00 30.14 93 LEU A C 1
ATOM 697 O O . LEU A 1 99 ? 35.667 4.198 4.169 1.00 28.48 93 LEU A O 1
ATOM 702 N N . VAL A 1 100 ? 33.990 2.844 3.553 1.00 30.35 94 VAL A N 1
ATOM 703 C CA . VAL A 1 100 ? 34.912 1.814 3.038 1.00 30.86 94 VAL A CA 1
ATOM 704 C C . VAL A 1 100 ? 35.682 2.217 1.749 1.00 31.00 94 VAL A C 1
ATOM 705 O O . VAL A 1 100 ? 36.607 1.508 1.319 1.00 31.74 94 VAL A O 1
ATOM 709 N N . ARG A 1 101 ? 35.351 3.376 1.180 1.00 30.45 95 ARG A N 1
ATOM 710 C CA . ARG A 1 101 ? 36.087 3.895 0.012 1.00 30.53 95 ARG A CA 1
ATOM 711 C C . ARG A 1 101 ? 37.469 4.344 0.416 1.00 30.58 95 ARG A C 1
ATOM 712 O O . ARG A 1 101 ? 38.306 4.584 -0.445 1.00 29.81 95 ARG A O 1
ATOM 720 N N . HIS A 1 102 ? 37.701 4.464 1.732 1.00 30.03 96 HIS A N 1
ATOM 721 C CA . HIS A 1 102 ? 39.004 4.912 2.246 1.00 29.91 96 HIS A CA 1
ATOM 722 C C . HIS A 1 102 ? 39.813 3.700 2.512 1.00 29.10 96 HIS A C 1
ATOM 723 O O . HIS A 1 102 ? 39.522 2.940 3.456 1.00 28.99 96 HIS A O 1
ATOM 730 N N . ARG A 1 103 ? 40.807 3.491 1.645 1.00 28.42 97 ARG A N 1
ATOM 731 C CA . ARG A 1 103 ? 41.404 2.179 1.409 1.00 28.48 97 ARG A CA 1
ATOM 732 C C . ARG A 1 103 ? 42.566 1.841 2.337 1.00 28.14 97 ARG A C 1
ATOM 733 O O . ARG A 1 103 ? 43.070 0.717 2.341 1.00 27.51 97 ARG A O 1
ATOM 741 N N . HIS A 1 104 ? 43.005 2.814 3.120 1.00 28.75 98 HIS A N 1
ATOM 742 C CA . HIS A 1 104 ? 44.011 2.538 4.134 1.00 28.18 98 HIS A CA 1
ATOM 743 C C . HIS A 1 104 ? 43.445 2.189 5.503 1.00 28.59 98 HIS A C 1
ATOM 744 O O . HIS A 1 104 ? 44.208 1.954 6.421 1.00 29.52 98 HIS A O 1
ATOM 751 N N . PHE A 1 105 ? 42.110 2.157 5.647 1.00 28.17 99 PHE A N 1
ATOM 752 C CA . PHE A 1 105 ? 41.504 1.569 6.851 1.00 27.33 99 PHE A CA 1
ATOM 753 C C . PHE A 1 105 ? 41.445 0.035 6.712 1.00 27.43 99 PHE A C 1
ATOM 754 O O . PHE A 1 105 ? 41.507 -0.508 5.598 1.00 27.55 99 PHE A O 1
ATOM 762 N N . SER A 1 106 ? 41.320 -0.639 7.853 1.00 27.34 100 SER A N 1
ATOM 763 C CA . SER A 1 106 ? 40.858 -2.019 7.952 1.00 27.15 100 SER A CA 1
ATOM 764 C C . SER A 1 106 ? 39.459 -2.070 8.576 1.00 27.25 100 SER A C 1
ATOM 765 O O . SER A 1 106 ? 39.198 -1.383 9.553 1.00 27.14 100 SER A O 1
ATOM 768 N N . PHE A 1 107 ? 38.572 -2.881 8.003 1.00 27.22 101 PHE A N 1
ATOM 769 C CA . PHE A 1 107 ? 37.156 -2.929 8.422 1.00 27.18 101 PHE A CA 1
ATOM 770 C C . PHE A 1 107 ? 36.746 -4.326 8.762 1.00 28.37 101 PHE A C 1
ATOM 771 O O . PHE A 1 107 ? 37.256 -5.308 8.175 1.00 27.31 101 PHE A O 1
ATOM 779 N N . SER A 1 108 ? 35.863 -4.404 9.753 1.00 28.42 102 SER A N 1
ATOM 780 C CA . SER A 1 108 ? 35.051 -5.576 9.979 1.00 29.95 102 SER A CA 1
ATOM 781 C C . SER A 1 108 ? 33.626 -5.059 10.154 1.00 30.17 102 SER A C 1
ATOM 782 O O . SER A 1 108 ? 33.315 -4.387 11.136 1.00 28.83 102 SER A O 1
ATOM 785 N N . GLN A 1 109 ? 32.795 -5.362 9.162 1.00 31.87 103 GLN A N 1
ATOM 786 C CA . GLN A 1 109 ? 31.410 -4.951 9.105 1.00 33.90 103 GLN A CA 1
ATOM 787 C C . GLN A 1 109 ? 30.464 -6.082 9.488 1.00 35.21 103 GLN A C 1
ATOM 788 O O . GLN A 1 109 ? 30.690 -7.243 9.123 1.00 34.67 103 GLN A O 1
ATOM 794 N N . LEU A 1 110 ? 29.394 -5.724 10.202 1.00 37.45 104 LEU A N 1
ATOM 795 C CA . LEU A 1 110 ? 28.244 -6.598 10.422 1.00 39.79 104 LEU A CA 1
ATOM 796 C C . LEU A 1 110 ? 27.776 -7.287 9.125 1.00 41.48 104 LEU A C 1
ATOM 797 O O . LEU A 1 110 ? 27.380 -6.626 8.155 1.00 41.28 104 LEU A O 1
ATOM 802 N N . SER A 1 111 ? 27.824 -8.610 9.106 1.00 43.41 105 SER A N 1
ATOM 803 C CA . SER A 1 111 ? 27.375 -9.353 7.942 1.00 46.63 105 SER A CA 1
ATOM 804 C C . SER A 1 111 ? 25.873 -9.140 7.654 1.00 47.99 105 SER A C 1
ATOM 805 O O . SER A 1 111 ? 25.045 -9.507 8.486 1.00 48.46 105 SER A O 1
ATOM 808 N N . GLN A 1 112 ? 25.537 -8.511 6.513 1.00 49.93 106 GLN A N 1
ATOM 809 C CA . GLN A 1 112 ? 24.114 -8.263 6.112 1.00 51.31 106 GLN A CA 1
ATOM 810 C C . GLN A 1 112 ? 23.549 -9.488 5.405 1.00 51.55 106 GLN A C 1
ATOM 811 O O . GLN A 1 112 ? 22.761 -10.236 5.984 1.00 52.70 106 GLN A O 1
ATOM 817 N N . SER A 1 120 ? 13.834 -4.655 11.812 1.00 49.69 114 SER A N 1
ATOM 818 C CA . SER A 1 120 ? 14.999 -3.996 11.217 1.00 49.45 114 SER A CA 1
ATOM 819 C C . SER A 1 120 ? 15.328 -2.639 11.843 1.00 48.12 114 SER A C 1
ATOM 820 O O . SER A 1 120 ? 14.484 -1.735 11.852 1.00 48.53 114 SER A O 1
ATOM 823 N N . GLU A 1 121 ? 16.552 -2.509 12.358 1.00 45.48 115 GLU A N 1
ATOM 824 C CA . GLU A 1 121 ? 17.081 -1.221 12.786 1.00 44.02 115 GLU A CA 1
ATOM 825 C C . GLU A 1 121 ? 17.448 -0.315 11.618 1.00 41.54 115 GLU A C 1
ATOM 826 O O . GLU A 1 121 ? 18.017 -0.759 10.625 1.00 41.37 115 GLU A O 1
ATOM 832 N N . VAL A 1 122 ? 17.063 0.948 11.725 1.00 38.89 116 VAL A N 1
ATOM 833 C CA . VAL A 1 122 ? 17.248 1.899 10.633 1.00 37.39 116 VAL A CA 1
ATOM 834 C C . VAL A 1 122 ? 17.838 3.240 11.120 1.00 36.04 116 VAL A C 1
ATOM 835 O O . VAL A 1 122 ? 17.745 3.597 12.290 1.00 35.04 116 VAL A O 1
ATOM 839 N N . VAL A 1 123 ? 18.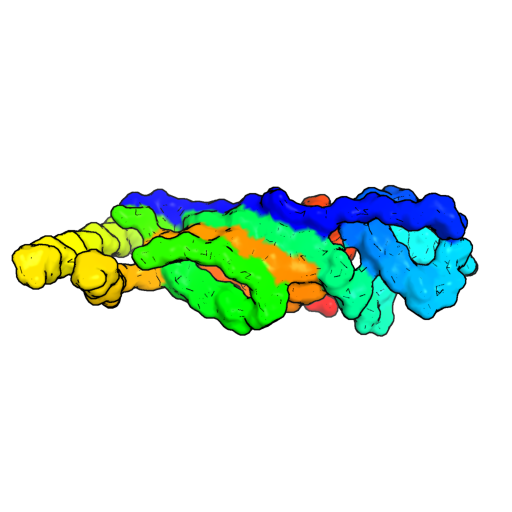489 3.936 10.208 1.00 35.14 117 VAL A N 1
ATOM 840 C CA . VAL A 1 123 ? 19.055 5.252 10.473 1.00 34.38 117 VAL A CA 1
ATOM 841 C C . VAL A 1 123 ? 18.276 6.278 9.664 1.00 34.23 117 VAL A C 1
ATOM 842 O O . VAL A 1 123 ? 18.156 6.158 8.444 1.00 33.53 117 VAL A O 1
ATOM 846 N N . VAL A 1 124 ? 17.692 7.248 10.368 1.00 34.63 118 VAL A N 1
ATOM 847 C CA . VAL A 1 124 ? 16.901 8.313 9.737 1.00 34.04 118 VAL A CA 1
ATOM 848 C C . VAL A 1 124 ? 17.797 9.515 9.453 1.00 33.97 118 VAL A C 1
ATOM 849 O O . VAL A 1 124 ? 18.488 9.980 10.347 1.00 34.10 118 VAL A O 1
ATOM 853 N N . PRO A 1 125 ? 17.801 10.016 8.201 1.00 34.69 119 PRO A N 1
ATOM 854 C CA . PRO A 1 125 ? 18.612 11.210 7.942 1.00 35.68 119 PRO A CA 1
ATOM 855 C C . PRO A 1 125 ? 18.093 12.378 8.804 1.00 37.01 119 PRO A C 1
ATOM 856 O O . PRO A 1 125 ? 16.874 12.554 8.948 1.00 37.25 119 PRO A O 1
ATOM 860 N N . THR A 1 126 ? 19.006 13.174 9.342 1.00 38.57 120 THR A N 1
ATOM 861 C CA . THR A 1 126 ? 18.651 14.166 10.373 1.00 40.36 120 THR A CA 1
ATOM 862 C C . THR A 1 126 ? 17.670 15.213 9.847 1.00 40.15 120 THR A C 1
ATOM 863 O O . THR A 1 126 ? 16.809 15.675 10.563 1.00 40.30 120 THR A O 1
ATOM 867 N N . LEU A 1 127 ? 17.782 15.538 8.568 1.00 41.04 121 LEU A N 1
ATOM 868 C CA . LEU A 1 127 ? 16.864 16.455 7.898 1.00 41.58 121 LEU A CA 1
ATOM 869 C C . LEU A 1 127 ? 15.438 15.906 7.877 1.00 41.10 121 LEU A C 1
ATOM 870 O O . LEU A 1 127 ? 14.475 16.661 7.840 1.00 40.65 121 LEU A O 1
ATOM 875 N N . ILE A 1 128 ? 15.308 14.583 7.884 1.00 41.23 122 ILE A N 1
ATOM 876 C CA . ILE A 1 128 ? 13.990 13.944 7.957 1.00 40.53 122 ILE A CA 1
ATOM 877 C C . ILE A 1 128 ? 13.600 13.756 9.433 1.00 40.79 122 ILE A C 1
ATOM 878 O O . ILE A 1 128 ? 12.448 14.000 9.822 1.00 39.95 122 ILE A O 1
ATOM 883 N N . ASP A 1 129 ? 14.573 13.360 10.254 1.00 40.66 123 ASP A N 1
ATOM 884 C CA . ASP A 1 129 ? 14.346 13.193 11.694 1.00 41.56 123 ASP A CA 1
ATOM 885 C C . ASP A 1 129 ? 13.790 14.465 12.398 1.00 42.80 123 ASP A C 1
ATOM 886 O O . ASP A 1 129 ? 13.042 14.367 13.378 1.00 43.46 123 ASP A O 1
ATOM 891 N N . GLU A 1 130 ? 14.165 15.635 11.893 1.00 43.81 124 GLU A N 1
ATOM 892 C CA . GLU A 1 130 ? 13.774 16.925 12.470 1.00 45.44 124 GLU A CA 1
ATOM 893 C C . GLU A 1 130 ? 12.344 17.393 12.187 1.00 45.42 124 GLU A C 1
ATOM 894 O O . GLU A 1 130 ? 11.900 18.379 12.750 1.00 46.15 124 GLU A O 1
ATOM 900 N N . ASP A 1 131 ? 11.648 16.676 11.317 1.00 46.13 125 ASP A N 1
ATOM 901 C CA . ASP A 1 131 ? 10.279 16.936 10.957 1.00 46.63 125 ASP A CA 1
ATOM 902 C C . ASP A 1 131 ? 9.460 15.695 11.282 1.00 46.81 125 ASP A C 1
ATOM 903 O O . ASP A 1 131 ? 9.580 14.688 10.601 1.00 46.61 125 ASP A O 1
ATOM 908 N N . PRO A 1 132 ? 8.619 15.761 12.330 1.00 47.24 126 PRO A N 1
ATOM 909 C CA . PRO A 1 132 ? 7.815 14.633 12.762 1.00 47.10 126 PRO A CA 1
ATOM 910 C C . PRO A 1 132 ? 6.990 14.025 11.632 1.00 47.24 126 PRO A C 1
ATOM 911 O O . PRO A 1 132 ? 6.850 12.818 11.561 1.00 46.90 126 PRO A O 1
ATOM 915 N N . GLN A 1 133 ? 6.470 14.855 10.746 1.00 47.73 127 GLN A N 1
ATOM 916 C CA . GLN A 1 133 ? 5.599 14.356 9.690 1.00 48.66 127 GLN A CA 1
ATOM 917 C C . GLN A 1 133 ? 6.386 13.621 8.581 1.00 47.75 127 GLN A C 1
ATOM 918 O O . GLN A 1 133 ? 5.923 12.616 8.032 1.00 47.45 127 GLN A O 1
ATOM 924 N N . LEU A 1 134 ? 7.575 14.126 8.265 1.00 46.75 128 LEU A N 1
ATOM 925 C CA . LEU A 1 134 ? 8.468 13.425 7.350 1.00 46.28 128 LEU A CA 1
ATOM 926 C C . LEU A 1 134 ? 8.973 12.125 7.971 1.00 45.18 128 LEU A C 1
ATOM 927 O O . LEU A 1 134 ? 9.041 11.103 7.302 1.00 44.62 128 LEU A O 1
ATOM 932 N N . ARG A 1 135 ? 9.300 12.176 9.256 1.00 44.72 129 ARG A N 1
ATOM 933 C CA . ARG A 1 135 ? 9.774 11.011 9.962 1.00 44.93 129 ARG A CA 1
ATOM 934 C C . ARG A 1 135 ? 8.785 9.868 9.892 1.00 45.21 129 ARG A C 1
ATOM 935 O O . ARG A 1 135 ? 9.193 8.728 9.713 1.00 44.55 129 ARG A O 1
ATOM 943 N N . GLU A 1 136 ? 7.487 10.172 10.053 1.00 45.65 130 GLU A N 1
ATOM 944 C CA . GLU A 1 136 ? 6.447 9.139 10.038 1.00 47.03 130 GLU A CA 1
ATOM 945 C C . GLU A 1 136 ? 6.369 8.543 8.653 1.00 45.34 130 GLU A C 1
ATOM 946 O O . GLU A 1 136 ? 6.262 7.341 8.506 1.00 46.08 130 GLU A O 1
ATOM 952 N N . LEU A 1 137 ? 6.400 9.408 7.648 1.00 44.81 131 LEU A N 1
ATOM 953 C CA . LEU A 1 137 ? 6.408 9.026 6.240 1.00 44.86 131 LEU A CA 1
ATOM 954 C C . LEU A 1 137 ? 7.614 8.115 5.947 1.00 44.10 131 LEU A C 1
ATOM 955 O O . LEU A 1 137 ? 7.460 7.092 5.278 1.00 44.77 131 LEU A O 1
ATOM 960 N N . PHE A 1 138 ? 8.796 8.495 6.453 1.00 42.65 132 PHE A N 1
ATOM 961 C CA . PHE A 1 138 ? 10.030 7.702 6.303 1.00 41.82 132 PHE A CA 1
ATOM 962 C C . PHE A 1 138 ? 9.895 6.325 6.932 1.00 41.59 132 PHE A C 1
ATOM 963 O O . PHE A 1 138 ? 10.211 5.328 6.304 1.00 41.25 132 PHE A O 1
ATOM 971 N N . MET A 1 139 ? 9.408 6.279 8.170 1.00 41.84 133 MET A N 1
ATOM 972 C CA . MET A 1 139 ? 9.296 5.031 8.905 1.00 42.64 133 MET A CA 1
ATOM 973 C C . MET A 1 139 ? 8.243 4.112 8.322 1.00 43.23 133 MET A C 1
ATOM 974 O O . MET A 1 139 ? 8.411 2.891 8.379 1.00 43.49 133 MET A O 1
ATOM 979 N N . HIS A 1 140 ? 7.185 4.682 7.732 1.00 44.24 134 HIS A N 1
ATOM 980 C CA . HIS A 1 140 ? 6.194 3.872 7.017 1.00 45.85 134 HIS A CA 1
ATOM 981 C C . HIS A 1 140 ? 6.841 3.232 5.783 1.00 45.05 134 HIS A C 1
ATOM 982 O O . HIS A 1 140 ? 6.556 2.075 5.469 1.00 45.65 134 HIS A O 1
ATOM 989 N N . ALA A 1 141 ? 7.711 3.973 5.087 1.00 43.65 135 ALA A N 1
ATOM 990 C CA . ALA A 1 141 ? 8.468 3.393 3.990 1.00 42.57 135 ALA A CA 1
ATOM 991 C C . ALA A 1 141 ? 9.434 2.281 4.446 1.00 42.01 135 ALA A C 1
ATOM 992 O O . ALA A 1 141 ? 9.690 1.322 3.704 1.00 41.88 135 ALA A O 1
ATOM 994 N N . MET A 1 142 ? 9.928 2.388 5.677 1.00 41.14 136 MET A N 1
ATOM 995 C CA . MET A 1 142 ? 10.826 1.377 6.258 1.00 40.82 136 MET A CA 1
ATOM 996 C C . MET A 1 142 ? 10.083 0.078 6.618 1.00 41.73 136 MET A C 1
ATOM 997 O O . MET A 1 142 ? 10.569 -1.023 6.336 1.00 40.54 136 MET A O 1
ATOM 1002 N N . ASP A 1 143 ? 8.925 0.224 7.277 1.00 42.98 137 ASP A N 1
ATOM 1003 C CA . ASP A 1 143 ? 8.019 -0.906 7.538 1.00 44.37 137 ASP A CA 1
ATOM 1004 C C . ASP A 1 143 ? 7.648 -1.616 6.238 1.00 44.72 137 ASP A C 1
ATOM 1005 O O . ASP A 1 143 ? 7.682 -2.844 6.164 1.00 44.75 137 ASP A O 1
ATOM 1010 N N . GLU A 1 144 ? 7.342 -0.835 5.206 1.00 45.38 138 GLU A N 1
ATOM 1011 C CA . GLU A 1 144 ? 6.972 -1.378 3.900 1.00 46.47 138 GLU A CA 1
ATOM 1012 C C . GLU A 1 144 ? 8.105 -2.234 3.327 1.00 46.28 138 GLU A C 1
ATOM 1013 O O . GLU A 1 144 ? 7.888 -3.389 2.944 1.00 46.61 138 GLU A O 1
ATOM 1019 N N . SER A 1 145 ? 9.324 -1.695 3.320 1.00 46.46 139 SER A N 1
ATOM 1020 C CA . SER A 1 145 ? 10.518 -2.455 2.902 1.00 47.08 139 SER A CA 1
ATOM 1021 C C . SER A 1 145 ? 10.675 -3.753 3.666 1.00 47.25 139 SER A C 1
ATOM 1022 O O . SER A 1 145 ? 11.049 -4.779 3.103 1.00 46.92 139 SER A O 1
ATOM 1025 N N . ARG A 1 146 ? 10.448 -3.682 4.969 1.00 48.20 140 ARG A N 1
ATOM 1026 C CA . ARG A 1 146 ? 10.570 -4.851 5.807 1.00 49.59 140 ARG A CA 1
ATOM 1027 C C . ARG A 1 146 ? 9.452 -5.863 5.542 1.00 49.47 140 ARG A C 1
ATOM 1028 O O . ARG A 1 146 ? 9.705 -7.060 5.583 1.00 49.87 140 ARG A O 1
ATOM 1036 N N . PHE A 1 147 ? 8.230 -5.389 5.279 1.00 49.99 141 PHE A N 1
ATOM 1037 C CA . PHE A 1 147 ? 7.118 -6.294 4.942 1.00 50.75 141 PHE A CA 1
ATOM 1038 C C . PHE A 1 147 ? 7.439 -7.021 3.640 1.00 50.21 141 PHE A C 1
ATOM 1039 O O . PHE A 1 147 ? 7.251 -8.225 3.533 1.00 50.28 141 PHE A O 1
ATOM 1047 N N . ALA A 1 148 ? 7.936 -6.275 2.657 1.00 49.57 142 ALA A N 1
ATOM 1048 C CA . ALA A 1 148 ? 8.311 -6.834 1.364 1.00 48.22 142 ALA A CA 1
ATOM 1049 C C . ALA A 1 148 ? 9.460 -7.850 1.460 1.00 47.73 142 ALA A C 1
ATOM 1050 O O . ALA A 1 148 ? 9.490 -8.835 0.712 1.00 46.71 142 ALA A O 1
ATOM 1052 N N . PHE A 1 149 ? 10.407 -7.592 2.369 1.00 46.82 143 PHE A N 1
ATOM 1053 C CA . PHE A 1 149 ? 11.534 -8.487 2.610 1.00 46.29 143 PHE A CA 1
ATOM 1054 C C . PHE A 1 149 ? 11.053 -9.842 3.116 1.00 47.09 143 PHE A C 1
ATOM 1055 O O . PHE A 1 149 ? 11.422 -10.868 2.569 1.00 46.37 143 PHE A O 1
ATOM 1063 N N . ASN A 1 150 ? 10.225 -9.825 4.163 1.00 48.35 144 ASN A N 1
ATOM 1064 C CA . ASN A 1 150 ? 9.663 -11.038 4.743 1.00 49.96 144 ASN A CA 1
ATOM 1065 C C . ASN A 1 150 ? 8.744 -11.793 3.774 1.00 50.97 144 ASN A C 1
ATOM 1066 O O . ASN A 1 150 ? 8.890 -12.995 3.606 1.00 51.48 144 ASN A O 1
ATOM 1071 N N . GLU A 1 151 ? 7.821 -11.081 3.134 1.00 52.01 145 GLU A N 1
ATOM 1072 C CA . GLU A 1 151 ? 6.940 -11.670 2.134 1.00 54.04 145 GLU A CA 1
ATOM 1073 C C . GLU A 1 151 ? 7.698 -12.342 0.988 1.00 54.39 145 GLU A C 1
ATOM 1074 O O . GLU A 1 151 ? 7.199 -13.304 0.424 1.00 55.46 145 GLU A O 1
ATOM 1080 N N . LEU A 1 152 ? 8.889 -11.835 0.646 1.00 55.20 146 LEU A N 1
ATOM 1081 C CA . LEU A 1 152 ? 9.755 -12.446 -0.376 1.00 55.57 146 LEU A CA 1
ATOM 1082 C C . LEU A 1 152 ? 10.568 -13.625 0.143 1.00 56.62 146 LEU A C 1
ATOM 1083 O O . LEU A 1 152 ? 10.758 -14.620 -0.569 1.00 56.73 146 LEU A O 1
ATOM 1088 N N . LEU A 1 153 ? 11.100 -13.485 1.353 1.00 57.75 147 LEU A N 1
ATOM 1089 C CA . LEU A 1 153 ? 11.956 -14.508 1.941 1.00 59.33 147 LEU A CA 1
ATOM 1090 C C . LEU A 1 153 ? 11.141 -15.777 2.226 1.00 60.55 147 LEU A C 1
ATOM 1091 O O . LEU A 1 153 ? 11.627 -16.885 2.029 1.00 60.50 147 LEU A O 1
ATOM 1096 N N . ASN A 1 154 ? 9.892 -15.590 2.657 1.00 61.87 148 ASN A N 1
ATOM 1097 C CA . ASN A 1 154 ? 8.963 -16.694 2.875 1.00 63.51 148 ASN A CA 1
ATOM 1098 C C . ASN A 1 154 ? 8.496 -17.364 1.581 1.00 64.47 148 ASN A C 1
ATOM 1099 O O . ASN A 1 154 ? 8.348 -18.588 1.527 1.00 64.81 148 ASN A O 1
ATOM 1104 N N . ALA A 1 155 ? 8.267 -16.562 0.543 1.00 65.56 149 ALA A N 1
ATOM 1105 C CA . ALA A 1 155 ? 7.973 -17.098 -0.781 1.00 66.24 149 ALA A CA 1
ATOM 1106 C C . ALA A 1 155 ? 9.137 -17.939 -1.290 1.00 66.87 149 ALA A C 1
ATOM 1107 O O . ALA A 1 155 ? 8.928 -19.016 -1.828 1.00 67.29 149 ALA A O 1
ATOM 1109 N N . LEU A 1 156 ? 10.361 -17.465 -1.082 1.00 67.82 150 LEU A N 1
ATOM 1110 C CA . LEU A 1 156 ? 11.554 -18.181 -1.536 1.00 68.85 150 LEU A CA 1
ATOM 1111 C C . LEU A 1 156 ? 11.828 -19.481 -0.776 1.00 70.30 150 LEU A C 1
ATOM 1112 O O . LEU A 1 156 ? 11.942 -20.541 -1.393 1.00 70.42 150 LEU A O 1
ATOM 1117 N N . GLU A 1 157 ? 11.938 -19.397 0.552 1.00 72.17 151 GLU A N 1
ATOM 1118 C CA . GLU A 1 157 ? 12.290 -20.559 1.392 1.00 74.36 151 GLU A CA 1
ATOM 1119 C C . GLU A 1 157 ? 11.305 -21.719 1.216 1.00 75.60 151 GLU A C 1
ATOM 1120 O O . GLU A 1 157 ? 11.676 -22.896 1.347 1.00 75.54 151 GLU A O 1
ATOM 1126 N N . GLU A 1 158 ? 10.053 -21.369 0.921 1.00 77.04 152 GLU A N 1
ATOM 1127 C CA . GLU A 1 158 ? 9.036 -22.336 0.529 1.00 78.36 152 GLU A CA 1
ATOM 1128 C C . GLU A 1 158 ? 9.601 -23.348 -0.498 1.00 79.18 152 GLU A C 1
ATOM 1129 O O . GLU A 1 158 ? 9.544 -24.563 -0.273 1.00 79.48 152 GLU A O 1
ATOM 1135 N N . LYS A 1 159 ? 10.173 -22.844 -1.595 1.00 79.94 153 LYS A N 1
ATOM 1136 C CA . LYS A 1 159 ? 10.910 -23.687 -2.545 1.00 80.46 153 LYS A CA 1
ATOM 1137 C C . LYS A 1 159 ? 12.423 -23.555 -2.343 1.00 80.58 153 LYS A C 1
ATOM 1138 O O . LYS A 1 159 ? 13.209 -24.349 -2.865 1.00 80.60 153 LYS A O 1
ATOM 1144 N N . ARG A 1 169 ? 22.348 -22.275 0.265 1.00 82.11 163 ARG A N 1
ATOM 1145 C CA . ARG A 1 169 ? 21.082 -22.576 -0.414 1.00 82.26 163 ARG A CA 1
ATOM 1146 C C . ARG A 1 169 ? 19.874 -21.824 0.180 1.00 81.65 163 ARG A C 1
ATOM 1147 O O . ARG A 1 169 ? 19.056 -21.277 -0.567 1.00 81.73 163 ARG A O 1
ATOM 1155 N N . LYS A 1 170 ? 19.762 -21.806 1.511 1.00 80.70 164 LYS A N 1
ATOM 1156 C CA . LYS A 1 170 ? 18.792 -20.926 2.195 1.00 80.07 164 LYS A CA 1
ATOM 1157 C C . LYS A 1 170 ? 19.494 -19.646 2.697 1.00 78.85 164 LYS A C 1
ATOM 1158 O O . LYS A 1 170 ? 18.857 -18.703 3.184 1.00 78.77 164 LYS A O 1
ATOM 1164 N N . LYS A 1 171 ? 20.817 -19.644 2.575 1.00 77.38 165 LYS A N 1
ATOM 1165 C CA . LYS A 1 171 ? 21.606 -18.427 2.651 1.00 76.13 165 LYS A CA 1
ATOM 1166 C C . LYS A 1 171 ? 21.403 -17.662 1.342 1.00 74.44 165 LYS A C 1
ATOM 1167 O O . LYS A 1 171 ? 21.537 -16.433 1.297 1.00 74.46 165 LYS A O 1
ATOM 1173 N N . GLN A 1 172 ? 21.074 -18.402 0.283 1.00 72.16 166 GLN A N 1
ATOM 1174 C CA . GLN A 1 172 ? 20.795 -17.802 -1.018 1.00 70.16 166 GLN A CA 1
ATOM 1175 C C . GLN A 1 172 ? 19.441 -17.070 -1.079 1.00 67.68 166 GLN A C 1
ATOM 1176 O O . GLN A 1 172 ? 19.335 -16.049 -1.740 1.00 67.08 166 GLN A O 1
ATOM 1182 N N . ALA A 1 173 ? 18.430 -17.586 -0.379 1.00 65.34 167 ALA A N 1
ATOM 1183 C CA . ALA A 1 173 ? 17.110 -16.929 -0.305 1.00 63.41 167 ALA A CA 1
ATOM 1184 C C . ALA A 1 173 ? 17.112 -15.610 0.497 1.00 62.17 167 ALA A C 1
ATOM 1185 O O . ALA A 1 173 ? 16.420 -14.641 0.135 1.00 61.38 167 ALA A O 1
ATOM 1187 N N . ARG A 1 174 ? 17.878 -15.582 1.587 1.00 60.49 168 ARG A N 1
ATOM 1188 C CA . ARG A 1 174 ? 18.042 -14.350 2.352 1.00 59.00 168 ARG A CA 1
ATOM 1189 C C . ARG A 1 174 ? 18.858 -13.323 1.574 1.00 56.98 168 ARG A C 1
ATOM 1190 O O . ARG A 1 174 ? 18.506 -12.144 1.540 1.00 56.37 168 ARG A O 1
ATOM 1198 N N . GLN A 1 175 ? 19.931 -13.759 0.922 1.00 55.04 169 GLN A N 1
ATOM 1199 C CA . GLN A 1 175 ? 20.763 -12.789 0.206 1.00 54.02 169 GLN A CA 1
ATOM 1200 C C . GLN A 1 175 ? 20.023 -12.192 -1.009 1.00 51.15 169 GLN A C 1
ATOM 1201 O O . GLN A 1 175 ? 20.314 -11.072 -1.436 1.00 51.62 169 GLN A O 1
ATOM 1207 N N . ALA A 1 176 ? 19.036 -12.928 -1.520 1.00 48.26 170 ALA A N 1
ATOM 1208 C CA . ALA A 1 176 ? 18.174 -12.434 -2.597 1.00 45.28 170 ALA A CA 1
ATOM 1209 C C . ALA A 1 176 ? 17.119 -11.445 -2.086 1.00 43.40 170 ALA A C 1
ATOM 1210 O O . ALA A 1 176 ? 17.018 -10.342 -2.597 1.00 42.87 170 ALA A O 1
ATOM 1212 N N . ALA A 1 177 ? 16.360 -11.843 -1.071 1.00 41.66 171 ALA A N 1
ATOM 1213 C CA . ALA A 1 177 ? 15.409 -10.960 -0.382 1.00 41.17 171 ALA A CA 1
ATOM 1214 C C . ALA A 1 177 ? 15.995 -9.625 0.176 1.00 40.72 171 ALA A C 1
ATOM 1215 O O . ALA A 1 177 ? 15.307 -8.600 0.153 1.00 40.52 171 ALA A O 1
ATOM 1217 N N . ARG A 1 178 ? 17.247 -9.645 0.658 1.00 40.03 172 ARG A N 1
ATOM 1218 C CA . ARG A 1 178 ? 17.973 -8.426 1.089 1.00 40.07 172 ARG A CA 1
ATOM 1219 C C . ARG A 1 178 ? 17.985 -7.304 0.030 1.00 39.38 172 ARG A C 1
ATOM 1220 O O . ARG A 1 178 ? 18.058 -6.106 0.385 1.00 39.21 172 ARG A O 1
ATOM 1228 N N . ALA A 1 179 ? 17.993 -7.696 -1.250 1.00 37.20 173 ALA A N 1
ATOM 1229 C CA . ALA A 1 179 ? 17.992 -6.750 -2.376 1.00 36.46 173 ALA A CA 1
ATOM 1230 C C . ALA A 1 179 ? 16.977 -5.618 -2.210 1.00 35.84 173 ALA A C 1
ATOM 1231 O O . ALA A 1 179 ? 17.142 -4.536 -2.758 1.00 36.32 173 ALA A O 1
ATOM 1233 N N . VAL A 1 180 ? 15.960 -5.885 -1.412 1.00 35.49 174 VAL A N 1
ATOM 1234 C CA . VAL A 1 180 ? 14.834 -4.995 -1.177 1.00 35.79 174 VAL A CA 1
ATOM 1235 C C . VAL A 1 180 ? 15.080 -4.035 0.012 1.00 35.52 174 VAL A C 1
ATOM 1236 O O . VAL A 1 180 ? 14.333 -3.053 0.202 1.00 35.00 174 VAL A O 1
ATOM 1240 N N . LEU A 1 181 ? 16.129 -4.303 0.801 1.00 33.55 175 LEU A N 1
ATOM 1241 C CA . LEU A 1 181 ? 16.395 -3.482 1.961 1.00 32.89 175 LEU A CA 1
ATOM 1242 C C . LEU A 1 181 ? 16.935 -2.088 1.603 1.00 31.94 175 LEU A C 1
ATOM 1243 O O . LEU A 1 181 ? 17.699 -1.939 0.657 1.00 32.13 175 LEU A O 1
ATOM 1248 N N . PRO A 1 182 ? 16.461 -1.046 2.322 1.00 31.83 176 PRO A N 1
ATOM 1249 C CA . PRO A 1 182 ? 16.859 0.337 2.015 1.00 31.12 176 PRO A CA 1
ATOM 1250 C C . PRO A 1 182 ? 18.290 0.715 2.426 1.00 30.95 176 PRO A C 1
ATOM 1251 O O . PRO A 1 182 ? 18.904 0.041 3.250 1.00 31.40 176 PRO A O 1
ATOM 1255 N N . ASN A 1 183 ? 18.815 1.776 1.819 1.00 31.20 177 ASN A N 1
ATOM 1256 C CA . ASN A 1 183 ? 20.091 2.413 2.210 1.00 31.47 177 ASN A CA 1
ATOM 1257 C C . ASN A 1 183 ? 20.195 2.676 3.711 1.00 31.72 177 ASN A C 1
ATOM 1258 O O . ASN A 1 183 ? 21.281 2.617 4.292 1.00 30.53 177 ASN A O 1
ATOM 1263 N N . ALA A 1 184 ? 19.045 2.994 4.320 1.00 32.40 178 ALA A N 1
ATOM 1264 C CA . ALA A 1 184 ? 18.944 3.415 5.716 1.00 32.47 178 ALA A CA 1
ATOM 1265 C C . ALA A 1 184 ? 19.187 2.288 6.722 1.00 33.02 178 ALA A C 1
ATOM 1266 O O . ALA A 1 184 ? 19.401 2.541 7.914 1.00 33.91 178 ALA A O 1
ATOM 1268 N N . THR A 1 185 ? 19.144 1.044 6.251 1.00 32.70 179 THR A N 1
ATOM 1269 C CA . THR A 1 185 ? 19.400 -0.122 7.099 1.00 32.21 179 THR A CA 1
ATOM 1270 C C . THR A 1 185 ? 20.665 0.118 7.908 1.00 32.33 179 THR A C 1
ATOM 1271 O O . THR A 1 185 ? 21.699 0.512 7.351 1.00 31.40 179 THR A O 1
ATOM 1275 N N . GLU A 1 186 ? 20.588 -0.134 9.215 1.00 32.60 180 GLU A N 1
ATOM 1276 C CA . GLU A 1 186 ? 21.701 0.147 10.085 1.00 33.17 180 GLU A CA 1
ATOM 1277 C C . GLU A 1 186 ? 22.835 -0.829 9.798 1.00 33.55 180 GLU A C 1
ATOM 1278 O O . GLU A 1 186 ? 22.617 -2.041 9.534 1.00 32.92 180 GLU A O 1
ATOM 1284 N N . SER A 1 187 ? 24.053 -0.306 9.833 1.00 33.09 181 SER A N 1
ATOM 1285 C CA . SER A 1 187 ? 25.188 -1.170 9.826 1.00 33.32 181 SER A CA 1
ATOM 1286 C C . SER A 1 187 ? 25.974 -0.931 11.103 1.00 33.22 181 SER A C 1
ATOM 1287 O O . SER A 1 187 ? 25.697 0.014 11.835 1.00 33.86 181 SER A O 1
ATOM 1290 N N . ARG A 1 188 ? 26.925 -1.803 11.381 1.00 32.84 182 ARG A N 1
ATOM 1291 C CA . ARG A 1 188 ? 27.795 -1.684 12.538 1.00 33.55 182 ARG A CA 1
ATOM 1292 C C . ARG A 1 188 ? 29.147 -2.031 11.992 1.00 32.51 182 ARG A C 1
ATOM 1293 O O . ARG A 1 188 ? 29.260 -2.991 11.230 1.00 32.05 182 ARG A O 1
ATOM 1301 N N . ILE A 1 189 ? 30.181 -1.298 12.390 1.00 31.83 183 ILE A N 1
ATOM 1302 C CA . ILE A 1 189 ? 31.479 -1.532 11.762 1.00 32.07 183 ILE A CA 1
ATOM 1303 C C . ILE A 1 189 ? 32.658 -1.256 12.681 1.00 31.81 183 ILE A C 1
ATOM 1304 O O . ILE A 1 189 ? 32.745 -0.193 13.292 1.00 33.33 183 ILE A O 1
ATOM 1309 N N . VAL A 1 190 ? 33.565 -2.214 12.767 1.00 31.06 184 VAL A N 1
ATOM 1310 C CA . VAL A 1 190 ? 34.861 -1.982 13.377 1.00 30.62 184 VAL A CA 1
ATOM 1311 C C . VAL A 1 190 ? 35.850 -1.409 12.346 1.00 31.38 184 VAL A C 1
ATOM 1312 O O . VAL A 1 190 ? 36.107 -2.007 11.287 1.00 31.03 184 VAL A O 1
ATOM 1316 N N . VAL A 1 191 ? 36.422 -0.257 12.671 1.00 31.29 185 VAL A N 1
ATOM 1317 C CA . VAL A 1 191 ? 37.305 0.443 11.732 1.00 31.41 185 VAL A CA 1
ATOM 1318 C C . VAL A 1 191 ? 38.638 0.848 12.378 1.00 30.75 185 VAL A C 1
ATOM 1319 O O . VAL A 1 191 ? 38.665 1.571 13.371 1.00 32.28 185 VAL A O 1
ATOM 1323 N N . SER A 1 192 ? 39.727 0.350 11.813 1.00 29.08 186 SER A N 1
ATOM 1324 C CA . SER A 1 192 ? 41.068 0.613 12.304 1.00 28.55 186 SER A CA 1
ATOM 1325 C C . SER A 1 192 ? 41.905 1.350 11.266 1.00 28.44 186 SER A C 1
ATOM 1326 O O . SER A 1 192 ? 41.881 1.018 10.057 1.00 26.73 186 SER A O 1
ATOM 1329 N N . GLY A 1 193 ? 42.711 2.274 11.748 1.00 27.00 187 GLY A N 1
ATOM 1330 C CA . GLY A 1 193 ? 43.642 2.957 10.889 1.00 28.67 187 GLY A CA 1
ATOM 1331 C C . GLY A 1 193 ? 44.646 3.685 11.715 1.00 28.50 187 GLY A C 1
ATOM 1332 O O . GLY A 1 193 ? 44.437 3.859 12.916 1.00 29.27 187 GLY A O 1
ATOM 1333 N N . ASN A 1 194 ? 45.753 4.085 11.093 1.00 28.49 188 ASN A N 1
ATOM 1334 C CA . ASN A 1 194 ? 46.773 4.873 11.794 1.00 27.99 188 ASN A CA 1
ATOM 1335 C C . ASN A 1 194 ? 46.355 6.327 11.803 1.00 28.72 188 ASN A C 1
ATOM 1336 O O . ASN A 1 194 ? 45.392 6.696 11.127 1.00 29.61 188 ASN A O 1
ATOM 1341 N N . PHE A 1 195 ? 47.048 7.168 12.573 1.00 30.53 189 PHE A N 1
ATOM 1342 C CA . PHE A 1 195 ? 46.621 8.563 12.758 1.00 30.38 189 PHE A CA 1
ATOM 1343 C C . PHE A 1 195 ? 46.620 9.355 11.454 1.00 30.55 189 PHE A C 1
ATOM 1344 O O . PHE A 1 195 ? 45.830 10.287 11.272 1.00 30.90 189 PHE A O 1
ATOM 1352 N N . ARG A 1 196 ? 47.503 8.980 10.536 1.00 30.28 190 ARG A N 1
ATOM 1353 C CA . ARG A 1 196 ? 47.551 9.634 9.240 1.00 29.91 190 ARG A CA 1
ATOM 1354 C C . ARG A 1 196 ? 46.274 9.346 8.421 1.00 29.85 190 ARG A C 1
ATOM 1355 O O . ARG A 1 196 ? 45.731 10.238 7.739 1.00 30.60 190 ARG A O 1
ATOM 1363 N N . THR A 1 197 ? 45.809 8.107 8.491 1.00 28.85 191 THR A N 1
ATOM 1364 C CA . THR A 1 197 ? 44.610 7.698 7.795 1.00 29.57 191 THR A CA 1
ATOM 1365 C C . THR A 1 197 ? 43.388 8.371 8.378 1.00 30.13 191 THR A C 1
ATOM 1366 O O . THR A 1 197 ? 42.533 8.833 7.641 1.00 30.97 191 THR A O 1
ATOM 1370 N N . TRP A 1 198 ? 43.317 8.412 9.707 1.00 30.97 192 TRP A N 1
ATOM 1371 C CA . TRP A 1 198 ? 42.287 9.178 10.433 1.00 31.02 192 TRP A CA 1
ATOM 1372 C C . TRP A 1 198 ? 42.262 10.644 10.038 1.00 32.03 192 TRP A C 1
ATOM 1373 O O . TRP A 1 198 ? 41.173 11.195 9.745 1.00 33.18 192 TRP A O 1
ATOM 1384 N N . ARG A 1 199 ? 43.436 11.284 10.016 1.00 31.90 193 ARG A N 1
ATOM 1385 C CA . ARG A 1 199 ? 43.496 12.715 9.686 1.00 32.84 193 ARG A CA 1
ATOM 1386 C C . ARG A 1 199 ? 42.967 12.952 8.296 1.00 32.21 193 ARG A C 1
ATOM 1387 O O . ARG A 1 199 ? 42.171 13.867 8.087 1.00 33.23 193 ARG A O 1
ATOM 1395 N N . HIS A 1 200 ? 43.394 12.119 7.349 1.00 32.53 194 HIS A N 1
ATOM 1396 C CA . HIS A 1 200 ? 42.878 12.167 5.963 1.00 32.76 194 HIS A CA 1
ATOM 1397 C C . HIS A 1 200 ? 41.365 11.921 5.865 1.00 32.61 194 HIS A C 1
ATOM 1398 O O . HIS A 1 200 ? 40.669 12.670 5.186 1.00 33.36 194 HIS A O 1
ATOM 1405 N N . PHE A 1 201 ? 40.851 10.873 6.519 1.00 32.23 195 PHE A N 1
ATOM 1406 C CA . PHE A 1 201 ? 39.377 10.655 6.554 1.00 32.30 195 PHE A CA 1
ATOM 1407 C C . PHE A 1 201 ? 38.625 11.927 7.008 1.00 32.43 195 PHE A C 1
ATOM 1408 O O . PHE A 1 201 ? 37.685 12.392 6.352 1.00 32.57 195 PHE A O 1
ATOM 1416 N N . ILE A 1 202 ? 39.060 12.460 8.139 1.00 33.20 196 ILE A N 1
ATOM 1417 C CA . ILE A 1 202 ? 38.420 13.589 8.770 1.00 35.19 196 ILE A CA 1
ATOM 1418 C C . ILE A 1 202 ? 38.539 14.826 7.870 1.00 37.02 196 ILE A C 1
ATOM 1419 O O . ILE A 1 202 ? 37.540 15.529 7.649 1.00 37.05 196 ILE A O 1
ATOM 1424 N N . GLY A 1 203 ? 39.738 15.049 7.307 1.00 37.66 197 GLY A N 1
ATOM 1425 C CA . GLY A 1 203 ? 39.957 16.161 6.378 1.00 39.12 197 GLY A CA 1
ATOM 1426 C C . GLY A 1 203 ? 39.038 16.186 5.182 1.00 40.39 197 GLY A C 1
ATOM 1427 O O . GLY A 1 203 ? 38.556 17.245 4.796 1.00 41.03 197 GLY A O 1
ATOM 1428 N N . MET A 1 204 ? 38.803 15.025 4.578 1.00 41.58 198 MET A N 1
ATOM 1429 C CA . MET A 1 204 ? 37.889 14.902 3.436 1.00 43.83 198 MET A CA 1
ATOM 1430 C C . MET A 1 204 ? 36.402 14.978 3.819 1.00 43.51 198 MET A C 1
ATOM 1431 O O . MET A 1 204 ? 35.619 15.648 3.140 1.00 43.03 198 MET A O 1
ATOM 1436 N N . ARG A 1 205 ? 36.018 14.289 4.896 1.00 44.10 199 ARG A N 1
ATOM 1437 C CA . ARG A 1 205 ? 34.602 14.100 5.214 1.00 44.70 199 ARG A CA 1
ATOM 1438 C C . ARG A 1 205 ? 34.000 15.125 6.192 1.00 46.17 199 ARG A C 1
ATOM 1439 O O . ARG A 1 205 ? 32.794 15.374 6.144 1.00 46.95 199 ARG A O 1
ATOM 1447 N N . ALA A 1 206 ? 34.825 15.710 7.064 1.00 47.43 200 ALA A N 1
ATOM 1448 C CA . ALA A 1 206 ? 34.338 16.651 8.078 1.00 49.20 200 ALA A CA 1
ATOM 1449 C C . ALA A 1 206 ? 34.169 18.060 7.531 1.00 50.87 200 ALA A C 1
ATOM 1450 O O . ALA A 1 206 ? 33.607 18.922 8.207 1.00 51.30 200 ALA A O 1
ATOM 1452 N N . SER A 1 207 ? 34.635 18.283 6.303 1.00 53.50 201 SER A N 1
ATOM 1453 C CA . SER A 1 207 ? 34.474 19.573 5.610 1.00 55.94 201 SER A CA 1
ATOM 1454 C C . SER A 1 207 ? 33.025 19.817 5.122 1.00 57.24 201 SER A C 1
ATOM 1455 O O . SER A 1 207 ? 32.269 18.866 4.904 1.00 57.55 201 SER A O 1
ATOM 1458 N N . GLU A 1 208 ? 32.635 21.084 4.953 1.00 59.81 202 GLU A N 1
ATOM 1459 C CA . GLU A 1 208 ? 31.196 21.433 4.678 1.00 62.21 202 GLU A CA 1
ATOM 1460 C C . GLU A 1 208 ? 30.632 20.852 3.379 1.00 62.07 202 GLU A C 1
ATOM 1461 O O . GLU A 1 208 ? 29.422 20.617 3.265 1.00 62.28 202 GLU A O 1
ATOM 1467 N N . HIS A 1 209 ? 31.528 20.629 2.420 1.00 62.50 203 HIS A N 1
ATOM 1468 C CA . HIS A 1 209 ? 31.239 19.965 1.146 1.00 62.49 203 HIS A CA 1
ATOM 1469 C C . HIS A 1 209 ? 30.455 18.676 1.380 1.00 61.18 203 HIS A C 1
ATOM 1470 O O . HIS A 1 209 ? 29.465 18.400 0.695 1.00 60.79 203 HIS A O 1
ATOM 1477 N N . ALA A 1 210 ? 30.930 17.897 2.353 1.00 59.49 204 ALA A N 1
ATOM 1478 C CA . ALA A 1 210 ? 30.604 16.479 2.457 1.00 57.69 204 ALA A CA 1
ATOM 1479 C C . ALA A 1 210 ? 29.133 16.151 2.767 1.00 56.27 204 ALA A C 1
ATOM 1480 O O . ALA A 1 210 ? 28.408 16.936 3.378 1.00 56.53 204 ALA A O 1
ATOM 1482 N N . ASP A 1 211 ? 28.714 14.983 2.293 1.00 54.42 205 ASP A N 1
ATOM 1483 C CA . ASP A 1 211 ? 27.482 14.320 2.707 1.00 51.97 205 ASP A CA 1
ATOM 1484 C C . ASP A 1 211 ? 27.315 14.440 4.225 1.00 48.82 205 ASP A C 1
ATOM 1485 O O . ASP A 1 211 ? 28.284 14.314 4.996 1.00 48.55 205 ASP A O 1
ATOM 1490 N N . VAL A 1 212 ? 26.087 14.731 4.632 1.00 45.13 206 VAL A N 1
ATOM 1491 C CA . VAL A 1 212 ? 25.733 15.029 6.007 1.00 42.02 206 VAL A CA 1
ATOM 1492 C C . VAL A 1 212 ? 26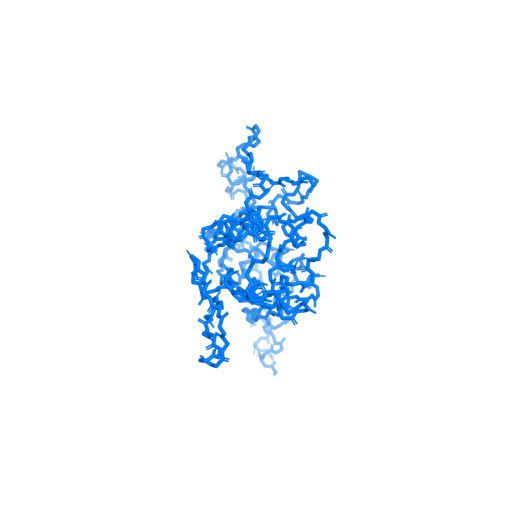.045 13.880 6.968 1.00 39.94 206 VAL A C 1
ATOM 1493 O O . VAL A 1 212 ? 26.705 14.089 7.968 1.00 39.46 206 VAL A O 1
ATOM 1497 N N . GLU A 1 213 ? 25.565 12.672 6.661 1.00 38.24 207 GLU A N 1
ATOM 1498 C CA . GLU A 1 213 ? 25.776 11.519 7.547 1.00 36.52 207 GLU A CA 1
ATOM 1499 C C . GLU A 1 213 ? 27.264 11.153 7.744 1.00 35.77 207 GLU A C 1
ATOM 1500 O O . GLU A 1 213 ? 27.715 10.949 8.874 1.00 35.39 207 GLU A O 1
ATOM 1506 N N . ILE A 1 214 ? 28.024 11.083 6.650 1.00 36.27 208 ILE A N 1
ATOM 1507 C CA . ILE A 1 214 ? 29.463 10.777 6.758 1.00 35.96 208 ILE A CA 1
ATOM 1508 C C . ILE A 1 214 ? 30.228 11.907 7.455 1.00 36.01 208 ILE A C 1
ATOM 1509 O O . ILE A 1 214 ? 31.151 11.641 8.208 1.00 36.67 208 ILE A O 1
ATOM 1514 N N . ARG A 1 215 ? 29.772 13.150 7.292 1.00 37.69 209 ARG A N 1
ATOM 1515 C CA . ARG A 1 215 ? 30.363 14.330 8.004 1.00 38.25 209 ARG A CA 1
ATOM 1516 C C . ARG A 1 215 ? 30.221 14.197 9.511 1.00 38.22 209 ARG A C 1
ATOM 1517 O O . ARG A 1 215 ? 31.196 14.355 10.256 1.00 39.03 209 ARG A O 1
ATOM 1525 N N . GLU A 1 216 ? 29.017 13.826 9.946 1.00 38.33 210 GLU A N 1
ATOM 1526 C CA . GLU A 1 216 ? 28.714 13.574 11.350 1.00 37.76 210 GLU A CA 1
ATOM 1527 C C . GLU A 1 216 ? 29.560 12.463 11.925 1.00 36.71 210 GLU A C 1
ATOM 1528 O O . GLU A 1 216 ? 30.002 12.549 13.081 1.00 36.99 210 GLU A O 1
ATOM 1534 N N . VAL A 1 217 ? 29.747 11.385 11.147 1.00 35.34 211 VAL A N 1
ATOM 1535 C CA . VAL A 1 217 ? 30.577 10.254 11.573 1.00 33.50 211 VAL A CA 1
ATOM 1536 C C . VAL A 1 217 ? 32.016 10.746 11.770 1.00 33.33 211 VAL A C 1
ATOM 1537 O O . VAL A 1 217 ? 32.639 10.463 12.794 1.00 33.79 211 VAL A O 1
ATOM 1541 N N . ALA A 1 218 ? 32.520 11.508 10.806 1.00 33.89 212 ALA A N 1
ATOM 1542 C CA . ALA A 1 218 ? 33.888 12.049 10.849 1.00 34.43 212 ALA A CA 1
ATOM 1543 C C . ALA A 1 218 ? 34.116 12.983 12.047 1.00 35.23 212 ALA A C 1
ATOM 1544 O O . ALA A 1 218 ? 35.111 12.846 12.769 1.00 35.04 212 ALA A O 1
ATOM 1546 N N . VAL A 1 219 ? 33.185 13.930 12.256 1.00 36.04 213 VAL A N 1
ATOM 1547 C CA . VAL A 1 219 ? 33.253 14.848 13.418 1.00 35.84 213 VAL A CA 1
ATOM 1548 C C . VAL A 1 219 ? 33.305 14.079 14.738 1.00 36.00 213 VAL A C 1
ATOM 1549 O O . VAL A 1 219 ? 34.127 14.355 15.628 1.00 35.58 213 VAL A O 1
ATOM 1553 N N . GLU A 1 220 ? 32.422 13.099 14.855 1.00 36.15 214 GLU A N 1
ATOM 1554 C CA . GLU A 1 220 ? 32.383 12.265 16.029 1.00 36.60 214 GLU A CA 1
ATOM 1555 C C . GLU A 1 220 ? 33.660 11.470 16.217 1.00 35.99 214 GLU A C 1
ATOM 1556 O O . GLU A 1 220 ? 34.128 11.320 17.335 1.00 36.12 214 GLU A O 1
ATOM 1562 N N . CYS A 1 221 ? 34.223 10.928 15.133 1.00 35.42 215 CYS A N 1
ATOM 1563 C CA . CYS A 1 221 ? 35.506 10.206 15.249 1.00 34.68 215 CYS A CA 1
ATOM 1564 C C . CYS A 1 221 ? 36.602 11.182 15.689 1.00 34.95 215 CYS A C 1
ATOM 1565 O O . CYS A 1 221 ? 37.440 10.854 16.489 1.00 34.73 215 CYS A O 1
ATOM 1568 N N . LEU A 1 222 ? 36.594 12.373 15.121 1.00 35.94 216 LEU A N 1
ATOM 1569 C CA . LEU A 1 222 ? 37.552 13.411 15.474 1.00 38.06 216 LEU A CA 1
ATOM 1570 C C . LEU A 1 222 ? 37.498 13.755 16.977 1.00 39.86 216 LEU A C 1
ATOM 1571 O O . LEU A 1 222 ? 38.507 13.685 17.685 1.00 41.04 216 LEU A O 1
ATOM 1576 N N . ARG A 1 223 ? 36.300 14.071 17.453 1.00 41.74 217 ARG A N 1
ATOM 1577 C CA . ARG A 1 223 ? 36.028 14.350 18.862 1.00 42.98 217 ARG A CA 1
ATOM 1578 C C . ARG A 1 223 ? 36.656 13.302 19.782 1.00 43.39 217 ARG A C 1
ATOM 1579 O O . ARG A 1 223 ? 37.307 13.651 20.772 1.00 43.77 217 ARG A O 1
ATOM 1587 N N . LYS A 1 224 ? 36.490 12.019 19.446 1.00 44.04 218 LYS A N 1
ATOM 1588 C CA . LYS A 1 224 ? 37.104 10.923 20.219 1.00 44.48 218 LYS A CA 1
ATOM 1589 C C . LYS A 1 224 ? 38.628 10.979 20.155 1.00 44.74 218 LYS A C 1
ATOM 1590 O O . LYS A 1 224 ? 39.315 10.707 21.146 1.00 44.76 218 LYS A O 1
ATOM 1596 N N . LEU A 1 225 ? 39.147 11.324 18.981 1.00 44.56 219 LEU A N 1
ATOM 1597 C CA . LEU A 1 225 ? 40.592 11.316 18.752 1.00 44.66 219 LEU A CA 1
ATOM 1598 C C . LEU A 1 225 ? 41.255 12.582 19.304 1.00 44.88 219 LEU A C 1
ATOM 1599 O O . LEU A 1 225 ? 42.395 12.531 19.752 1.00 45.42 219 LEU A O 1
ATOM 1604 N N . GLN A 1 226 ? 40.546 13.704 19.278 1.00 44.83 220 GLN A N 1
ATOM 1605 C CA . GLN A 1 226 ? 40.991 14.898 20.038 1.00 45.96 220 GLN A CA 1
ATOM 1606 C C . GLN A 1 226 ? 41.145 14.645 21.545 1.00 45.91 220 GLN A C 1
ATOM 1607 O O . GLN A 1 226 ? 42.043 15.182 22.165 1.00 46.72 220 GLN A O 1
ATOM 1613 N N . VAL A 1 227 ? 40.304 13.790 22.120 1.00 46.07 221 VAL A N 1
ATOM 1614 C CA . VAL A 1 227 ? 40.499 13.364 23.515 1.00 46.20 221 VAL A CA 1
ATOM 1615 C C . VAL A 1 227 ? 41.701 12.447 23.627 1.00 45.78 221 VAL A C 1
ATOM 1616 O O . VAL A 1 227 ? 42.527 12.605 24.522 1.00 47.05 221 VAL A O 1
ATOM 1620 N N . ALA A 1 228 ? 41.813 11.494 22.710 1.00 44.79 222 ALA A N 1
ATOM 1621 C CA . ALA A 1 228 ? 42.863 10.497 22.786 1.00 43.57 222 ALA A CA 1
ATOM 1622 C C . ALA A 1 228 ? 44.266 11.074 22.506 1.00 42.72 222 ALA A C 1
ATOM 1623 O O . ALA A 1 228 ? 45.250 10.657 23.112 1.00 42.57 222 ALA A O 1
ATOM 1625 N N . ALA A 1 229 ? 44.358 12.002 21.568 1.00 41.74 223 ALA A N 1
ATOM 1626 C CA . ALA A 1 229 ? 45.652 12.548 21.177 1.00 41.92 223 ALA A CA 1
ATOM 1627 C C . ALA A 1 229 ? 45.504 14.019 20.835 1.00 41.99 223 ALA A C 1
ATOM 1628 O O . ALA A 1 229 ? 45.396 14.369 19.656 1.00 41.12 223 ALA A O 1
ATOM 1630 N N . PRO A 1 230 ? 45.481 14.894 21.884 1.00 42.41 224 PRO A N 1
ATOM 1631 C CA . PRO A 1 230 ? 45.095 16.302 21.720 1.00 42.00 224 PRO A CA 1
ATOM 1632 C C . PRO A 1 230 ? 45.975 17.087 20.768 1.00 42.07 224 PRO A C 1
ATOM 1633 O O . PRO A 1 230 ? 45.480 17.985 20.069 1.00 42.37 224 PRO A O 1
ATOM 1637 N N . THR A 1 231 ? 47.263 16.770 20.705 1.00 42.18 225 THR A N 1
ATOM 1638 C CA . THR A 1 231 ? 48.147 17.554 19.833 1.00 42.54 225 THR A CA 1
ATOM 1639 C C . THR A 1 231 ? 48.072 17.106 18.364 1.00 42.78 225 THR A C 1
ATOM 1640 O O . THR A 1 231 ? 48.035 17.935 17.433 1.00 42.54 225 THR A O 1
ATOM 1644 N N . VAL A 1 232 ? 48.074 15.794 18.147 1.00 42.73 226 VAL A N 1
ATOM 1645 C CA . VAL A 1 232 ? 47.923 15.275 16.782 1.00 42.37 226 VAL A CA 1
ATOM 1646 C C . VAL A 1 232 ? 46.661 15.837 16.111 1.00 42.67 226 VAL A C 1
ATOM 1647 O O . VAL A 1 232 ? 46.704 16.277 14.966 1.00 42.96 226 VAL A O 1
ATOM 1651 N N . PHE A 1 233 ? 45.546 15.872 16.834 1.00 43.47 227 PHE A N 1
ATOM 1652 C CA . PHE A 1 233 ? 44.271 16.299 16.217 1.00 44.44 227 PHE A CA 1
ATOM 1653 C C . PHE A 1 233 ? 43.800 17.718 16.607 1.00 46.07 227 PHE A C 1
ATOM 1654 O O . PHE A 1 233 ? 42.718 18.156 16.184 1.00 46.21 227 PHE A O 1
ATOM 1662 N N . GLY A 1 234 ? 44.648 18.436 17.352 1.00 47.45 228 GLY A N 1
ATOM 1663 C CA . GLY A 1 234 ? 44.318 19.747 17.924 1.00 49.05 228 GLY A CA 1
ATOM 1664 C C . GLY A 1 234 ? 44.042 20.841 16.919 1.00 50.12 228 GLY A C 1
ATOM 1665 O O . GLY A 1 234 ? 43.263 21.754 17.191 1.00 50.84 228 GLY A O 1
ATOM 1666 N N . ASP A 1 235 ? 44.665 20.736 15.749 1.00 51.36 229 ASP A N 1
ATOM 1667 C CA . ASP A 1 235 ? 44.562 21.753 14.692 1.00 52.19 229 ASP A CA 1
ATOM 1668 C C . ASP A 1 235 ? 43.217 21.733 13.968 1.00 52.61 229 ASP A C 1
ATOM 1669 O O . ASP A 1 235 ? 42.953 22.599 13.121 1.00 53.34 229 ASP A O 1
ATOM 1674 N N . PHE A 1 236 ? 42.400 20.718 14.232 1.00 52.70 230 PHE A N 1
ATOM 1675 C CA . PHE A 1 236 ? 41.086 20.647 13.605 1.00 53.36 230 PHE A CA 1
ATOM 1676 C C . PHE A 1 236 ? 40.067 21.486 14.379 1.00 54.64 230 PHE A C 1
ATOM 1677 O O . PHE A 1 236 ? 39.915 21.332 15.601 1.00 54.03 230 PHE A O 1
ATOM 1685 N N . GLU A 1 237 ? 39.375 22.369 13.658 1.00 56.28 231 GLU A N 1
ATOM 1686 C CA . GLU A 1 237 ? 38.358 23.236 14.268 1.00 58.45 231 GLU A CA 1
ATOM 1687 C C . GLU A 1 237 ? 36.916 22.742 14.066 1.00 58.41 231 GLU A C 1
ATOM 1688 O O . GLU A 1 237 ? 36.396 22.793 12.947 1.00 58.23 231 GLU A O 1
ATOM 1694 N N . ILE A 1 238 ? 36.283 22.288 15.156 1.00 59.31 232 ILE A N 1
ATOM 1695 C CA . ILE A 1 238 ? 34.844 21.951 15.152 1.00 60.55 232 ILE A CA 1
ATOM 1696 C C . ILE A 1 238 ? 33.977 23.207 15.337 1.00 61.81 232 ILE A C 1
ATOM 1697 O O . ILE A 1 238 ? 34.024 23.883 16.378 1.00 62.09 232 ILE A O 1
ATOM 1702 N N . GLU A 1 239 ? 33.201 23.515 14.309 1.00 62.80 233 GLU A N 1
ATOM 1703 C CA . GLU A 1 239 ? 32.209 24.574 14.374 1.00 64.09 233 GLU A CA 1
ATOM 1704 C C . GLU A 1 239 ? 30.827 23.915 14.302 1.00 64.13 233 GLU A C 1
ATOM 1705 O O . GLU A 1 239 ? 30.667 22.874 13.654 1.00 64.31 233 GLU A O 1
ATOM 1711 N N . THR A 1 240 ? 29.838 24.483 14.989 1.00 64.20 234 THR A N 1
ATOM 1712 C CA . THR A 1 240 ? 28.442 24.138 14.697 1.00 63.71 234 THR A CA 1
ATOM 1713 C C . THR A 1 240 ? 27.958 25.077 13.598 1.00 63.65 234 THR A C 1
ATOM 1714 O O . THR A 1 240 ? 28.076 26.285 13.720 1.00 64.22 234 THR A O 1
ATOM 1718 N N . LEU A 1 241 ? 27.456 24.512 12.510 1.00 63.42 235 LEU A N 1
ATOM 1719 C CA . LEU A 1 241 ? 26.832 25.279 11.458 1.00 63.21 235 LEU A CA 1
ATOM 1720 C C . LEU A 1 241 ? 25.461 25.763 11.925 1.00 63.30 235 LEU A C 1
ATOM 1721 O O . LEU A 1 241 ? 24.971 25.340 12.990 1.00 63.21 235 LEU A O 1
ATOM 1726 N N . ALA A 1 242 ? 24.841 26.632 11.120 1.00 63.14 236 ALA A N 1
ATOM 1727 C CA . ALA A 1 242 ? 23.515 27.194 11.418 1.00 63.12 236 ALA A CA 1
ATOM 1728 C C . ALA A 1 242 ? 22.421 26.135 11.569 1.00 63.00 236 ALA A C 1
ATOM 1729 O O . ALA A 1 242 ? 21.537 26.275 12.430 1.00 62.73 236 ALA A O 1
ATOM 1731 N N . ASP A 1 243 ? 22.474 25.077 10.745 1.00 62.39 237 ASP A N 1
ATOM 1732 C CA . ASP A 1 243 ? 21.458 24.018 10.824 1.00 61.80 237 ASP A CA 1
ATOM 1733 C C . ASP A 1 243 ? 21.656 23.075 12.022 1.00 61.47 237 ASP A C 1
ATOM 1734 O O . ASP A 1 243 ? 20.896 22.117 12.213 1.00 60.99 237 ASP A O 1
ATOM 1739 N N . GLY A 1 244 ? 22.652 23.389 12.850 1.00 61.03 238 GLY A N 1
ATOM 1740 C CA . GLY A 1 244 ? 22.906 22.633 14.062 1.00 60.23 238 GLY A CA 1
ATOM 1741 C C . GLY A 1 244 ? 23.789 21.435 13.801 1.00 60.10 238 GLY A C 1
ATOM 1742 O O . GLY A 1 244 ? 24.125 20.704 14.741 1.00 59.61 238 GLY A O 1
ATOM 1743 N N . SER A 1 245 ? 24.150 21.224 12.525 1.00 59.65 239 SER A N 1
ATOM 1744 C CA . SER A 1 245 ? 25.110 20.181 12.144 1.00 59.76 239 SER A CA 1
ATOM 1745 C C . SER A 1 245 ? 26.526 20.703 12.326 1.00 59.95 239 SER A C 1
ATOM 1746 O O . SER A 1 245 ? 26.782 21.880 12.114 1.00 60.45 239 SER A O 1
ATOM 1749 N N . GLN A 1 246 ? 27.435 19.823 12.727 1.00 60.02 240 GLN A N 1
ATOM 1750 C CA . GLN A 1 246 ? 28.815 20.209 12.982 1.00 60.08 240 GLN A CA 1
ATOM 1751 C C . GLN A 1 246 ? 29.741 19.894 11.820 1.00 59.98 240 GLN A C 1
ATOM 1752 O O . GLN A 1 246 ? 29.419 19.092 10.944 1.00 59.95 240 GLN A O 1
ATOM 1758 N N . MET A 1 247 ? 30.895 20.555 11.834 1.00 60.30 241 MET A N 1
ATOM 1759 C CA . MET A 1 247 ? 31.845 20.595 10.731 1.00 60.57 241 MET A CA 1
ATOM 1760 C C . MET A 1 247 ? 33.227 20.690 11.361 1.00 59.83 241 MET A C 1
ATOM 1761 O O . MET A 1 247 ? 33.341 21.038 12.537 1.00 59.58 241 MET A O 1
ATOM 1766 N N . ALA A 1 248 ? 34.269 20.351 10.603 1.00 59.54 242 ALA A N 1
ATOM 1767 C CA . ALA A 1 248 ? 35.644 20.559 11.067 1.00 59.54 242 ALA A CA 1
ATOM 1768 C C . ALA A 1 248 ? 36.587 20.914 9.931 1.00 59.48 242 ALA A C 1
ATOM 1769 O O . ALA A 1 248 ? 36.536 20.315 8.865 1.00 59.50 242 ALA A O 1
ATOM 1771 N N . THR A 1 249 ? 37.433 21.917 10.164 1.00 59.60 243 THR A N 1
ATOM 1772 C CA . THR A 1 249 ? 38.414 22.354 9.170 1.00 59.62 243 THR A CA 1
ATOM 1773 C C . THR A 1 249 ? 39.794 22.510 9.809 1.00 59.57 243 THR A C 1
ATOM 1774 O O . THR A 1 249 ? 39.913 22.603 11.029 1.00 59.54 243 THR A O 1
ATOM 1778 N N . SER A 1 250 ? 40.828 22.500 8.974 1.00 59.90 244 SER A N 1
ATOM 1779 C CA . SER A 1 250 ? 42.211 22.667 9.415 1.00 60.41 244 SER A CA 1
ATOM 1780 C C . SER A 1 250 ? 43.034 23.383 8.332 1.00 60.77 244 SER A C 1
ATOM 1781 O O . SER A 1 250 ? 42.757 23.225 7.126 1.00 60.17 244 SER A O 1
ATOM 1784 N N . PRO A 1 251 ? 44.037 24.186 8.761 1.00 61.19 245 PRO A N 1
ATOM 1785 C CA . PRO A 1 251 ? 44.993 24.808 7.833 1.00 61.31 245 PRO A CA 1
ATOM 1786 C C . PRO A 1 251 ? 45.973 23.800 7.206 1.00 61.41 245 PRO A C 1
ATOM 1787 O O . PRO A 1 251 ? 46.144 22.677 7.712 1.00 61.50 245 PRO A O 1
#

Organism: Corynebacterium glutamicum (strain ATCC 13032 / DSM 20300 / JCM 1318 / BCRC 11384 / CCUG 27702 / LMG 3730 / NBRC 12168 / NCIMB 10025 / NRRL B-2784 / 534) (NCBI:txid196627)

Radius of gyration: 22.17 Å; Cα contacts (8 Å, |Δi|>4): 344; chains: 1; bounding box: 64×51×32 Å

Solvent-accessible surface area: 13133 Å² total; per-residue (Å²): 141,57,29,128,39,36,6,77,55,96,46,67,24,112,36,118,54,66,114,132,37,166,24,88,30,102,57,154,13,8,10,2,41,0,0,35,14,1,5,49,74,168,124,32,27,101,68,94,68,113,195,23,31,51,3,40,14,23,0,143,71,5,45,143,101,51,59,37,43,7,0,74,98,0,68,1,20,0,63,0,91,1,0,4,78,47,2,2,122,62,1,55,163,15,218,158,14,74,62,72,68,87,109,52,61,63,3,16,6,64,50,150,48,25,122,55,83,144,79,78,104,121,30,39,122,51,18,62,111,23,62,125,37,4,57,134,77,30,95,56,60,82,137,195,215,118,171,118,12,102,107,52,0,71,94,57,27,32,110,11,16,14,2,73,1,51,0,36,5,30,0,102,15,1,42,100,0,0,38,96,33,0,14,112,162,16,85,76,39,0,14,73,0,0,4,39,0,0,81,52,0,41,125,38,0,79,33,0,0,40,47,12,104,57,84,86,53,117,103,51,28,61,11,1,55,43,161